Protein AF-A0A0L0FZ59-F1 (afdb_monomer_lite)

Foldseek 3Di:
DDPDPPPVVVVVVVCVVQPPDLVSNLVVLVVLLVVLVVVLVVVVPDPDPDDSLVSLQVNQLSVQLNVLSVVCVVPVPDDSNVSSLVSSLVSNCVVVVHNVRSVVSVVVVVPPPPCQKDKDWDQDPVVRWIKIWIFHDDPDDDPPPDPDDDPPRPTDIDTQDDFPLVVVLVVVLVVCVVVVHDPVVNVVSSVVSVVVLLVLLVVLLVVVVVCVVVVHDDDLVVSCVVSVHDSNCSVVSVVSNVVVVVPDDDD

Secondary structure (DSSP, 8-state):
------HHHHHHHHHHHT-S-HHHHHHHHHHHHHHHHHHHHHHHTSSS---SHHHHHHHHHHHHHHHHHHHHTT-TTS-HHHHHHHHHHHHHHHHHT-HHHHHHHHHHHHT-S--S-EEEEEEETTTTEEEEEEEPP-----TTS-SS------EEEEEPPPPHHHHHHHHHHHHHHHTT--HHHHHHHHHHHHHHHHHHHHHHHHHHHHHHHTT----HHHHHHHHT--TTTHHHHHHHHHHHHHHSPP-

Structure (mmCIF, N/CA/C/O backbone):
data_AF-A0A0L0FZ59-F1
#
_entry.id   AF-A0A0L0FZ59-F1
#
loop_
_atom_site.group_PDB
_atom_site.id
_atom_site.type_symbol
_atom_site.label_atom_id
_atom_site.label_alt_id
_atom_site.label_comp_id
_atom_site.label_asym_id
_atom_site.label_entity_id
_atom_site.label_seq_id
_atom_site.pdbx_PDB_ins_code
_atom_site.Cartn_x
_atom_site.Cartn_y
_atom_site.Cartn_z
_atom_site.occupancy
_atom_site.B_iso_or_equiv
_atom_site.auth_seq_id
_atom_site.auth_comp_id
_atom_site.auth_asym_id
_atom_site.auth_atom_id
_atom_site.pdbx_PDB_model_num
ATOM 1 N N . MET A 1 1 ? 15.463 20.170 4.551 1.00 27.16 1 MET A N 1
ATOM 2 C CA . MET A 1 1 ? 14.990 20.643 3.235 1.00 27.16 1 MET A CA 1
ATOM 3 C C . MET A 1 1 ? 15.463 19.608 2.236 1.00 27.16 1 MET A C 1
ATOM 5 O O . MET A 1 1 ? 16.547 19.748 1.701 1.00 27.16 1 MET A O 1
ATOM 9 N N . GLY A 1 2 ? 14.741 18.495 2.147 1.00 34.06 2 GLY A N 1
ATOM 10 C CA . GLY A 1 2 ? 14.950 17.505 1.098 1.00 34.06 2 GLY A CA 1
ATOM 11 C C . GLY A 1 2 ? 13.773 17.676 0.161 1.00 34.06 2 GLY A C 1
ATOM 12 O O . GLY A 1 2 ? 12.633 17.539 0.611 1.00 34.06 2 GLY A O 1
ATOM 13 N N . ASP A 1 3 ? 14.039 18.095 -1.069 1.00 29.83 3 ASP A N 1
ATOM 14 C CA . ASP A 1 3 ? 13.016 18.121 -2.101 1.00 29.83 3 ASP A CA 1
ATOM 15 C C . ASP A 1 3 ? 12.545 16.679 -2.302 1.00 29.83 3 ASP A C 1
ATOM 17 O O . ASP A 1 3 ? 13.329 15.784 -2.613 1.00 29.83 3 ASP A O 1
ATOM 21 N N . PHE A 1 4 ? 11.262 16.443 -2.030 1.00 41.41 4 PHE A N 1
ATOM 22 C CA . PHE A 1 4 ? 10.587 15.221 -2.438 1.00 41.41 4 PHE A CA 1
ATOM 23 C C . PHE A 1 4 ? 10.821 15.069 -3.943 1.00 41.41 4 PHE A C 1
ATOM 25 O O . PHE A 1 4 ? 10.379 15.929 -4.704 1.00 41.41 4 PHE A O 1
ATOM 32 N N . MET A 1 5 ? 11.518 14.009 -4.369 1.00 38.81 5 MET A N 1
ATOM 33 C CA . MET A 1 5 ? 11.562 13.635 -5.783 1.00 38.81 5 MET A CA 1
ATOM 34 C C . MET A 1 5 ? 10.124 13.379 -6.224 1.00 38.81 5 MET A C 1
ATOM 36 O O . MET A 1 5 ? 9.520 12.362 -5.877 1.00 38.81 5 MET A O 1
ATOM 40 N N . TYR A 1 6 ? 9.549 14.336 -6.942 1.00 43.78 6 TYR A N 1
ATOM 41 C CA . TYR A 1 6 ? 8.229 14.179 -7.521 1.00 43.78 6 TYR A CA 1
ATOM 42 C C . TYR A 1 6 ? 8.303 13.148 -8.650 1.00 43.78 6 TYR A C 1
ATOM 44 O O . TYR A 1 6 ? 9.313 13.031 -9.340 1.00 43.78 6 TYR A O 1
ATOM 52 N N . GLN A 1 7 ? 7.185 12.457 -8.885 1.00 44.66 7 GLN A N 1
ATOM 53 C CA . GLN A 1 7 ? 6.936 11.530 -9.998 1.00 44.66 7 GLN A CA 1
ATOM 54 C C . GLN A 1 7 ? 7.567 11.997 -11.331 1.00 44.66 7 GLN A C 1
ATOM 56 O O . GLN A 1 7 ? 8.070 11.182 -12.096 1.00 44.66 7 GLN A O 1
ATOM 61 N N . GLY A 1 8 ? 7.595 13.311 -11.599 1.00 48.75 8 GLY A N 1
ATOM 62 C CA . GLY A 1 8 ? 8.217 13.912 -12.783 1.00 48.75 8 GLY A CA 1
ATOM 63 C C . GLY A 1 8 ? 9.720 13.645 -12.948 1.00 48.75 8 GLY A C 1
ATOM 64 O O . GLY A 1 8 ? 10.157 13.436 -14.078 1.00 48.75 8 GLY A O 1
ATOM 65 N N . ASP A 1 9 ? 10.491 13.583 -11.862 1.00 48.09 9 ASP A N 1
ATOM 66 C CA . ASP A 1 9 ? 11.954 13.439 -11.907 1.00 48.09 9 ASP A CA 1
ATOM 67 C C . ASP A 1 9 ? 12.382 11.978 -12.125 1.00 48.09 9 ASP A C 1
ATOM 69 O O . ASP A 1 9 ? 13.374 11.710 -12.803 1.00 48.09 9 ASP A O 1
ATOM 73 N N . LEU A 1 10 ? 11.589 11.010 -11.651 1.00 49.59 10 LEU A N 1
ATOM 74 C CA . LEU A 1 10 ? 11.809 9.580 -11.915 1.00 49.59 10 LEU A CA 1
ATOM 75 C C . LEU A 1 10 ? 11.583 9.232 -13.391 1.00 49.59 10 LEU A C 1
ATOM 77 O O . LEU A 1 10 ? 12.368 8.487 -13.984 1.00 49.59 10 LEU A O 1
ATOM 81 N N . TRP A 1 11 ? 10.557 9.814 -14.021 1.00 46.16 11 TRP A N 1
ATOM 82 C CA . TRP A 1 11 ? 10.355 9.667 -15.465 1.00 46.16 11 TRP A CA 1
ATOM 83 C C . TRP A 1 11 ? 11.438 10.388 -16.272 1.00 46.16 11 TRP A C 1
ATOM 85 O O . TRP A 1 11 ? 11.799 9.896 -17.335 1.00 46.16 11 TRP A O 1
ATOM 95 N N . GLN A 1 12 ? 11.998 11.495 -15.771 1.00 51.25 12 GLN A N 1
ATOM 96 C CA . GLN A 1 12 ? 13.151 12.160 -16.391 1.00 51.25 12 GLN A CA 1
ATOM 97 C C . GLN A 1 12 ? 14.440 11.331 -16.256 1.00 51.25 12 GLN A C 1
ATOM 99 O O . GLN A 1 12 ? 15.206 11.230 -17.213 1.00 51.25 12 GLN A O 1
ATOM 104 N N . LEU A 1 13 ? 14.671 10.661 -15.124 1.00 50.44 13 LEU A N 1
ATOM 105 C CA . LEU A 1 13 ? 15.785 9.717 -14.940 1.00 50.44 13 LEU A CA 1
ATOM 106 C C . LEU A 1 13 ? 15.651 8.474 -15.840 1.00 50.44 13 LEU A C 1
ATOM 108 O O . LEU A 1 13 ? 16.624 8.031 -16.452 1.00 50.44 13 LEU A O 1
ATOM 112 N N . ALA A 1 14 ? 14.437 7.942 -15.997 1.00 52.19 14 ALA A N 1
ATOM 113 C CA . ALA A 1 14 ? 14.164 6.883 -16.967 1.00 52.19 14 ALA A CA 1
ATOM 114 C C . ALA A 1 14 ? 14.334 7.376 -18.419 1.00 52.19 14 ALA A C 1
ATOM 116 O O . ALA A 1 14 ? 14.968 6.696 -19.227 1.00 52.19 14 ALA A O 1
ATOM 117 N N . ASP A 1 15 ? 13.823 8.564 -18.758 1.00 53.84 15 ASP A N 1
ATOM 118 C CA . ASP A 1 15 ? 13.933 9.152 -20.100 1.00 53.84 15 ASP A CA 1
ATOM 119 C C . ASP A 1 15 ? 15.410 9.486 -20.453 1.00 53.84 15 ASP A C 1
ATOM 121 O O . ASP A 1 15 ? 15.826 9.291 -21.599 1.00 53.84 15 ASP A O 1
ATOM 125 N N . THR A 1 16 ? 16.246 9.878 -19.479 1.00 55.00 16 THR A N 1
ATOM 126 C CA . THR A 1 16 ? 17.694 10.127 -19.674 1.00 55.00 16 THR A CA 1
ATOM 127 C C . THR A 1 16 ? 18.506 8.843 -19.868 1.00 55.00 16 THR A C 1
ATOM 129 O O . THR A 1 16 ? 19.424 8.829 -20.696 1.00 55.00 16 THR A O 1
ATOM 132 N N . ALA A 1 17 ? 18.137 7.731 -19.219 1.00 55.47 17 ALA A N 1
ATOM 133 C CA . ALA A 1 17 ? 18.775 6.426 -19.435 1.00 55.47 17 ALA A CA 1
ATOM 134 C C . ALA A 1 17 ? 18.619 5.911 -20.884 1.00 55.47 17 ALA A C 1
ATOM 136 O O . ALA A 1 17 ? 19.513 5.246 -21.417 1.00 55.47 17 ALA A O 1
ATOM 137 N N . TRP A 1 18 ? 17.517 6.253 -21.564 1.00 51.47 18 TRP A N 1
ATOM 138 C CA . TRP A 1 18 ? 17.254 5.823 -22.946 1.00 51.47 18 TRP A CA 1
ATOM 139 C C . TRP A 1 18 ? 17.873 6.717 -24.028 1.00 51.47 18 TRP A C 1
ATOM 141 O O . TRP A 1 18 ? 17.850 6.343 -25.209 1.00 51.47 18 TRP A O 1
ATOM 151 N N . GLY A 1 19 ? 18.553 7.798 -23.640 1.00 47.22 19 GLY A N 1
ATOM 152 C CA . GLY A 1 19 ? 19.281 8.684 -24.543 1.00 47.22 19 GLY A CA 1
ATOM 153 C C . GLY A 1 19 ? 18.343 9.635 -25.280 1.00 47.22 19 GLY A C 1
ATOM 154 O O . GLY A 1 19 ? 17.623 9.256 -26.204 1.00 47.22 19 GLY A O 1
ATOM 155 N N . GLU A 1 20 ? 18.400 10.895 -24.873 1.00 57.28 20 GLU A N 1
ATOM 156 C CA . GLU A 1 20 ? 17.495 11.982 -25.231 1.00 57.28 20 GLU A CA 1
ATOM 157 C C . GLU A 1 20 ? 17.710 12.497 -26.665 1.00 57.28 20 GLU A C 1
ATOM 159 O O . GLU A 1 20 ? 18.178 13.600 -26.939 1.00 57.28 20 GLU A O 1
ATOM 164 N N . THR A 1 21 ? 17.378 11.668 -27.648 1.00 57.72 21 THR A N 1
ATOM 165 C CA . THR A 1 21 ? 17.082 12.146 -29.000 1.00 57.72 21 THR A CA 1
ATOM 166 C C . THR A 1 21 ? 15.903 11.347 -29.518 1.00 57.72 21 THR A C 1
ATOM 168 O O . THR A 1 21 ? 16.013 10.141 -29.723 1.00 57.72 21 THR A O 1
ATOM 171 N N . GLN A 1 22 ? 14.772 12.016 -29.752 1.00 57.66 22 GLN A N 1
ATOM 172 C CA . GLN A 1 22 ? 13.501 11.411 -30.176 1.00 57.66 22 GLN A CA 1
ATOM 173 C C . GLN A 1 22 ? 13.695 10.358 -31.289 1.00 57.66 22 GLN A C 1
ATOM 175 O O . GLN A 1 22 ? 13.173 9.253 -31.208 1.00 57.66 22 GLN A O 1
ATOM 180 N N . GLY A 1 23 ? 14.555 10.632 -32.281 1.00 61.03 23 GLY A N 1
ATOM 181 C CA . GLY A 1 23 ? 14.865 9.699 -33.376 1.00 61.03 23 GLY A CA 1
ATOM 182 C C . GLY A 1 23 ? 15.699 8.457 -33.007 1.00 61.03 23 GLY A C 1
ATOM 183 O O . GLY A 1 23 ? 15.678 7.475 -33.750 1.00 61.03 23 GLY A O 1
ATOM 184 N N . MET A 1 24 ? 16.434 8.470 -31.893 1.00 63.59 24 MET A N 1
ATOM 185 C CA . MET A 1 24 ? 17.195 7.318 -31.385 1.00 63.59 24 MET A CA 1
ATOM 186 C C . MET A 1 24 ? 16.303 6.374 -30.574 1.00 63.59 24 MET A C 1
ATOM 188 O O . MET A 1 24 ? 16.490 5.161 -30.647 1.00 63.59 24 MET A O 1
ATOM 192 N N . VAL A 1 25 ? 15.307 6.913 -29.865 1.00 72.75 25 VAL A N 1
ATOM 193 C CA . VAL A 1 25 ? 14.378 6.143 -29.022 1.00 72.75 25 VAL A CA 1
ATOM 194 C C . VAL A 1 25 ? 13.545 5.178 -29.870 1.00 72.75 25 VAL A C 1
ATOM 196 O O . VAL A 1 25 ? 13.558 3.976 -29.607 1.00 72.75 25 VAL A O 1
ATOM 199 N N . TYR A 1 26 ? 12.940 5.650 -30.971 1.00 76.44 26 TYR A N 1
ATOM 200 C CA . TYR A 1 26 ? 12.205 4.783 -31.909 1.00 76.44 26 TYR A CA 1
ATOM 201 C C . TYR A 1 26 ? 13.084 3.670 -32.491 1.00 76.44 26 TYR A C 1
ATOM 203 O O . TYR A 1 26 ? 12.662 2.518 -32.564 1.00 76.44 26 TYR A O 1
ATOM 211 N N . LYS A 1 27 ? 14.326 3.994 -32.878 1.00 77.69 27 LYS A N 1
ATOM 212 C CA . LYS A 1 27 ? 15.271 3.019 -33.448 1.00 77.69 27 LYS A CA 1
ATOM 213 C C . LYS A 1 27 ? 15.696 1.965 -32.424 1.00 77.69 27 LYS A C 1
ATOM 215 O O . LYS A 1 27 ? 15.795 0.793 -32.776 1.00 77.69 27 LYS A O 1
ATOM 220 N N . ARG A 1 28 ? 15.923 2.365 -31.170 1.00 77.81 28 ARG A N 1
ATOM 221 C CA . ARG A 1 28 ? 16.295 1.465 -30.067 1.00 77.81 28 ARG A CA 1
ATOM 222 C C . ARG A 1 28 ? 15.134 0.561 -29.654 1.00 77.81 28 ARG A C 1
ATOM 224 O O . ARG A 1 28 ? 15.336 -0.643 -29.562 1.00 77.81 28 ARG A O 1
ATOM 231 N N . LEU A 1 29 ? 13.927 1.107 -29.494 1.00 80.44 29 LEU A N 1
ATOM 232 C CA . LEU A 1 29 ? 12.712 0.337 -29.183 1.00 80.44 29 LEU A CA 1
ATOM 233 C C . LEU A 1 29 ? 12.370 -0.658 -30.293 1.00 80.44 29 LEU A C 1
ATOM 235 O O . LEU A 1 29 ? 12.093 -1.824 -30.024 1.00 80.44 29 LEU A O 1
ATOM 239 N N . PHE A 1 30 ? 12.439 -0.217 -31.550 1.00 83.12 30 PHE A N 1
ATOM 240 C CA . PHE A 1 30 ? 12.201 -1.093 -32.690 1.00 83.12 30 PHE A CA 1
ATOM 241 C C . PHE A 1 30 ? 13.276 -2.187 -32.793 1.00 83.12 30 PHE A C 1
ATOM 243 O O . PHE A 1 30 ? 12.947 -3.355 -32.983 1.00 83.12 30 PHE A O 1
ATOM 250 N N . GLY A 1 31 ? 14.552 -1.837 -32.591 1.00 83.00 31 GLY A N 1
ATOM 251 C CA . GLY A 1 31 ? 15.648 -2.808 -32.527 1.00 83.00 31 GLY A CA 1
ATOM 252 C C . GLY A 1 31 ? 15.477 -3.826 -31.395 1.00 83.00 31 GLY A C 1
ATOM 253 O O . GLY A 1 31 ? 15.674 -5.019 -31.614 1.00 83.00 31 GLY A O 1
ATOM 254 N N . PHE A 1 32 ? 15.042 -3.379 -30.214 1.00 83.50 32 PHE A N 1
ATOM 255 C CA . PHE A 1 32 ? 14.735 -4.236 -29.068 1.00 83.50 32 PHE A CA 1
ATOM 256 C C . PHE A 1 32 ? 13.595 -5.214 -29.374 1.00 83.50 32 PHE A C 1
ATOM 258 O O . PHE A 1 32 ? 13.734 -6.406 -29.100 1.00 83.50 32 PHE A O 1
ATOM 265 N N . LEU A 1 33 ? 12.510 -4.736 -29.996 1.00 84.25 33 LEU A N 1
ATOM 266 C CA . LEU A 1 33 ? 11.370 -5.568 -30.382 1.00 84.25 33 LEU A CA 1
ATOM 267 C C . LEU A 1 33 ? 11.780 -6.657 -31.378 1.00 84.25 33 LEU A C 1
ATOM 269 O O . LEU A 1 33 ? 11.444 -7.822 -31.182 1.00 84.25 33 LEU A O 1
ATOM 273 N N . VAL A 1 34 ? 12.532 -6.295 -32.420 1.00 85.19 34 VAL A N 1
ATOM 274 C CA . VAL A 1 34 ? 13.001 -7.250 -33.437 1.00 85.19 34 VAL A CA 1
ATOM 275 C C . VAL A 1 34 ? 13.959 -8.273 -32.825 1.00 85.19 34 VAL A C 1
ATOM 277 O O . VAL A 1 34 ? 13.839 -9.468 -33.098 1.00 85.19 34 VAL A O 1
ATOM 280 N N . LEU A 1 35 ? 14.881 -7.832 -31.965 1.00 82.62 35 LEU A N 1
ATOM 281 C CA . LEU A 1 35 ? 15.820 -8.727 -31.295 1.00 82.62 35 LEU A CA 1
ATOM 282 C C . LEU A 1 35 ? 15.093 -9.704 -30.366 1.00 82.62 35 LEU A C 1
ATOM 284 O O . LEU A 1 35 ? 15.346 -10.903 -30.433 1.00 82.62 35 LEU A O 1
ATOM 288 N N . HIS A 1 36 ? 14.148 -9.232 -29.553 1.00 84.38 36 HIS A N 1
ATOM 289 C CA . HIS A 1 36 ? 13.356 -10.114 -28.697 1.00 84.38 36 HIS A CA 1
ATOM 290 C C . HIS A 1 36 ? 12.457 -11.057 -29.501 1.00 84.38 36 HIS A C 1
ATOM 292 O O . HIS A 1 36 ? 12.351 -12.232 -29.156 1.00 84.38 36 HIS A O 1
ATOM 298 N N . TRP A 1 37 ? 11.866 -10.592 -30.603 1.00 82.19 37 TRP A N 1
ATOM 299 C CA . TRP A 1 37 ? 11.054 -11.433 -31.485 1.00 82.19 37 TRP A CA 1
ATOM 300 C C . TRP A 1 37 ? 11.857 -12.593 -32.100 1.00 82.19 37 TRP A C 1
ATOM 302 O O . TRP A 1 37 ? 11.314 -13.677 -32.295 1.00 82.19 37 TRP A O 1
ATOM 312 N N . LEU A 1 38 ? 13.157 -12.403 -32.349 1.00 84.44 38 LEU A N 1
ATOM 313 C CA . LEU A 1 38 ? 14.049 -13.454 -32.855 1.00 84.44 38 LEU A CA 1
ATOM 314 C C . LEU A 1 38 ? 14.653 -14.325 -31.746 1.00 84.44 38 LEU A C 1
ATOM 316 O O . LEU A 1 38 ? 14.765 -15.537 -31.907 1.00 84.44 38 LEU A O 1
ATOM 320 N N . VAL A 1 39 ? 15.047 -13.731 -30.619 1.00 82.94 39 VAL A N 1
ATOM 321 C CA . VAL A 1 39 ? 15.745 -14.434 -29.530 1.00 82.94 39 VAL A CA 1
ATOM 322 C C . VAL A 1 39 ? 14.781 -15.276 -28.690 1.00 82.94 39 VAL A C 1
ATOM 324 O O . VAL A 1 39 ? 15.142 -16.375 -28.281 1.00 82.94 39 VAL A O 1
ATOM 327 N N . THR A 1 40 ? 13.539 -14.830 -28.481 1.00 80.25 40 THR A N 1
ATOM 328 C CA . THR A 1 40 ? 12.546 -15.575 -27.683 1.00 80.25 40 THR A CA 1
ATOM 329 C C . THR A 1 40 ? 12.209 -16.973 -28.223 1.00 80.25 40 THR A C 1
ATOM 331 O O . THR A 1 40 ? 12.266 -17.909 -27.423 1.00 80.25 40 THR A O 1
ATOM 334 N N . PRO A 1 41 ? 11.931 -17.203 -29.526 1.00 82.31 41 PRO A N 1
ATOM 335 C CA . PRO A 1 41 ? 11.708 -18.556 -30.033 1.00 82.31 41 PRO A CA 1
ATOM 336 C C . PRO A 1 41 ? 12.968 -19.420 -29.936 1.00 82.31 41 PRO A C 1
ATOM 338 O O . PRO A 1 41 ? 12.857 -20.607 -29.649 1.00 82.31 41 PRO A O 1
ATOM 341 N N . ILE A 1 42 ? 14.162 -18.835 -30.099 1.00 82.75 42 ILE A N 1
ATOM 342 C CA . ILE A 1 42 ? 15.431 -19.553 -29.922 1.00 82.75 42 ILE A CA 1
ATOM 343 C C . ILE A 1 42 ? 15.565 -20.007 -28.462 1.00 82.75 42 ILE A C 1
ATOM 345 O O . ILE A 1 42 ? 15.830 -21.179 -28.220 1.00 82.75 42 ILE A O 1
ATOM 349 N N . CYS A 1 43 ? 15.292 -19.140 -27.485 1.00 76.06 43 CYS A N 1
ATOM 350 C CA . CYS A 1 43 ? 15.361 -19.479 -26.061 1.00 76.06 43 CYS A CA 1
ATOM 351 C C . CYS A 1 43 ? 14.368 -20.575 -25.642 1.00 76.06 43 CYS A C 1
ATOM 353 O O . CYS A 1 43 ? 14.728 -21.429 -24.835 1.00 76.06 43 CYS A O 1
ATOM 355 N N . ILE A 1 44 ? 13.160 -20.601 -26.217 1.00 77.62 44 ILE A N 1
ATOM 356 C CA . ILE A 1 44 ? 12.138 -21.625 -25.920 1.00 77.62 44 ILE A CA 1
ATOM 357 C C . ILE A 1 44 ? 12.569 -23.021 -26.404 1.00 77.62 44 ILE A C 1
ATOM 359 O O . ILE A 1 44 ? 12.108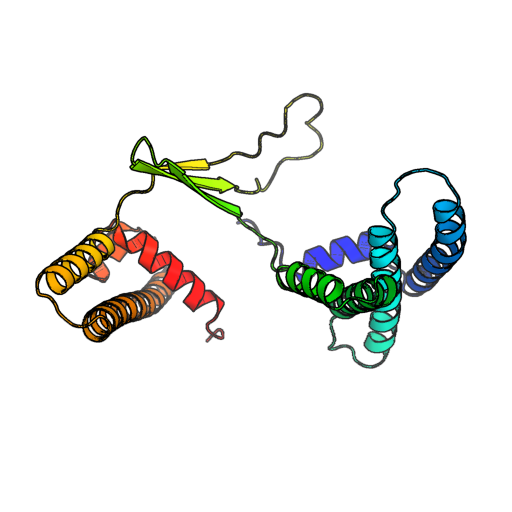 -24.029 -25.874 1.00 77.62 44 ILE A O 1
ATOM 363 N N . THR A 1 45 ? 13.474 -23.108 -27.385 1.00 81.19 45 THR A N 1
ATOM 364 C CA . THR A 1 45 ? 13.984 -24.402 -27.872 1.00 81.19 45 THR A CA 1
ATOM 365 C C . THR A 1 45 ? 15.048 -25.038 -26.973 1.00 81.19 45 THR A C 1
ATOM 367 O O . THR A 1 45 ? 15.374 -26.209 -27.173 1.00 81.19 45 THR A O 1
ATOM 370 N N . LEU A 1 46 ? 15.580 -24.320 -25.972 1.00 81.50 46 LEU A N 1
ATOM 371 C CA . LEU A 1 46 ? 16.531 -24.900 -25.022 1.00 81.50 46 LEU A CA 1
ATOM 372 C C . LEU A 1 46 ? 15.802 -25.682 -23.911 1.00 81.50 46 LEU A C 1
ATOM 374 O O . LEU A 1 46 ? 14.811 -25.198 -23.367 1.00 81.50 46 LEU A O 1
ATOM 378 N N . PRO A 1 47 ? 16.318 -26.855 -23.493 1.00 75.31 47 PRO A N 1
ATOM 379 C CA . PRO A 1 47 ? 15.751 -27.678 -22.421 1.00 75.31 47 PRO A CA 1
ATOM 380 C C . PRO A 1 47 ? 16.112 -27.128 -21.028 1.00 75.31 47 PRO A C 1
ATOM 382 O O . PRO A 1 47 ? 16.597 -27.855 -20.163 1.00 75.31 47 PRO A O 1
ATOM 385 N N . ALA A 1 48 ? 15.919 -25.828 -20.818 1.00 78.06 48 ALA A N 1
ATOM 386 C CA . ALA A 1 48 ? 16.104 -25.166 -19.536 1.00 78.06 48 ALA A CA 1
ATOM 387 C C . ALA A 1 48 ? 14.754 -24.603 -19.061 1.00 78.06 48 ALA A C 1
ATOM 389 O O . ALA A 1 48 ? 14.029 -24.021 -19.872 1.00 78.06 48 ALA A O 1
ATOM 390 N N . PRO A 1 49 ? 14.402 -24.736 -17.768 1.00 66.81 49 PRO A N 1
ATOM 391 C CA . PRO A 1 49 ? 13.209 -24.111 -17.208 1.00 66.81 49 PRO A CA 1
ATOM 392 C C . PRO A 1 49 ? 13.398 -22.589 -17.207 1.00 66.81 49 PRO A C 1
ATOM 394 O O . PRO A 1 49 ? 13.936 -22.013 -16.265 1.00 66.81 49 PRO A O 1
ATOM 397 N N . THR A 1 50 ? 12.997 -21.936 -18.296 1.00 69.38 50 THR A N 1
ATOM 398 C CA . THR A 1 50 ? 13.070 -20.482 -18.453 1.00 69.38 50 THR A CA 1
ATOM 399 C C . THR A 1 50 ? 11.659 -19.905 -18.464 1.00 69.38 50 THR A C 1
ATOM 401 O O . THR A 1 50 ? 10.781 -20.345 -19.206 1.00 69.38 50 THR A O 1
ATOM 404 N N . GLY A 1 51 ? 11.405 -18.936 -17.584 1.00 76.12 51 GLY A N 1
ATOM 405 C CA . GLY A 1 51 ? 10.127 -18.234 -17.546 1.00 76.12 51 GLY A CA 1
ATOM 406 C C . GLY A 1 51 ? 9.980 -17.329 -18.770 1.00 76.12 51 GLY A C 1
ATOM 407 O O . GLY A 1 51 ? 10.713 -16.357 -18.909 1.00 76.12 51 GLY A O 1
ATOM 408 N N . VAL A 1 52 ? 9.006 -17.610 -19.639 1.00 81.31 52 VAL A N 1
ATOM 409 C CA . VAL A 1 52 ? 8.717 -16.790 -20.838 1.00 81.31 52 VAL A CA 1
ATOM 410 C C . VAL A 1 52 ? 7.963 -15.500 -20.476 1.00 81.31 52 VAL A C 1
ATOM 412 O O . VAL A 1 52 ? 7.871 -14.577 -21.278 1.00 81.31 52 VAL A O 1
ATOM 415 N N . TYR A 1 53 ? 7.452 -15.397 -19.248 1.00 82.12 53 TYR A N 1
ATOM 416 C CA . TYR A 1 53 ? 6.586 -14.297 -18.828 1.00 82.12 53 TYR A CA 1
ATOM 417 C C . TYR A 1 53 ? 7.295 -12.937 -18.811 1.00 82.12 53 TYR A C 1
ATOM 419 O O . TYR A 1 53 ? 6.766 -11.970 -19.343 1.00 82.12 53 TYR A O 1
ATOM 427 N N . LEU A 1 54 ? 8.519 -12.861 -18.284 1.00 82.19 54 LEU A N 1
ATOM 428 C CA . LEU A 1 54 ? 9.271 -11.607 -18.191 1.00 82.19 54 LEU A CA 1
ATOM 429 C C . LEU A 1 54 ? 9.609 -10.978 -19.567 1.00 82.19 54 LEU A C 1
ATOM 431 O O . LEU A 1 54 ? 9.366 -9.782 -19.737 1.00 82.19 54 LEU A O 1
ATOM 435 N N . PRO A 1 55 ? 10.084 -11.729 -20.586 1.00 81.75 55 PRO A N 1
ATOM 436 C CA . PRO A 1 55 ? 10.235 -11.180 -21.939 1.00 81.75 55 PRO A CA 1
ATOM 437 C C . PRO A 1 55 ? 8.887 -10.858 -22.615 1.00 81.75 55 PRO A C 1
ATOM 439 O O . PRO A 1 55 ? 8.814 -9.866 -23.339 1.00 81.75 55 PRO A O 1
ATOM 442 N N . LEU A 1 56 ? 7.824 -11.632 -22.323 1.00 83.88 56 LEU A N 1
ATOM 443 C CA . LEU A 1 56 ? 6.399 -11.235 -22.374 1.00 83.88 56 LEU A CA 1
ATOM 444 C C . LEU A 1 56 ? 6.168 -9.745 -22.100 1.00 83.88 56 LEU A C 1
ATOM 446 O O . LEU A 1 56 ? 5.784 -8.954 -22.970 1.00 83.88 56 LEU A O 1
ATOM 450 N N . LEU A 1 57 ? 6.425 -9.395 -20.846 1.00 85.56 57 LEU A N 1
ATOM 451 C CA . LEU A 1 57 ? 6.178 -8.066 -20.305 1.00 85.56 57 LEU A CA 1
ATOM 452 C C . LEU A 1 57 ? 7.063 -7.017 -20.960 1.00 85.56 57 LEU A C 1
ATOM 454 O O . LEU A 1 57 ? 6.558 -5.983 -21.386 1.00 85.56 57 LEU A O 1
ATOM 458 N N . GLY A 1 58 ? 8.362 -7.296 -21.095 1.00 84.62 58 GLY A N 1
ATOM 459 C CA . GLY A 1 58 ? 9.317 -6.354 -21.677 1.00 84.62 58 GLY A CA 1
ATOM 460 C C . GLY A 1 58 ? 8.977 -5.985 -23.122 1.00 84.62 58 GLY A C 1
ATOM 461 O O . GLY A 1 58 ? 9.002 -4.810 -23.491 1.00 84.62 58 GLY A O 1
ATOM 462 N N . MET A 1 59 ? 8.588 -6.966 -23.941 1.00 85.88 59 MET A N 1
ATOM 463 C CA . MET A 1 59 ? 8.137 -6.693 -25.306 1.00 85.88 59 MET A CA 1
ATOM 464 C C . MET A 1 59 ? 6.808 -5.915 -25.322 1.00 85.88 59 MET A C 1
ATOM 466 O O . MET A 1 59 ? 6.649 -5.004 -26.136 1.00 85.88 59 MET A O 1
ATOM 470 N N . GLY A 1 60 ? 5.871 -6.225 -24.418 1.00 88.50 60 GLY A N 1
ATOM 471 C CA . GLY A 1 60 ? 4.599 -5.507 -24.301 1.00 88.50 60 GLY A CA 1
ATOM 472 C C . GLY A 1 60 ? 4.790 -4.049 -23.876 1.00 88.50 60 GLY A C 1
ATOM 473 O O . GLY A 1 60 ? 4.212 -3.149 -24.485 1.00 88.50 60 GLY A O 1
ATOM 474 N N . ALA A 1 61 ? 5.677 -3.802 -22.909 1.00 86.88 61 ALA A N 1
ATOM 475 C CA . ALA A 1 61 ? 6.065 -2.468 -22.464 1.00 86.88 61 ALA A CA 1
ATOM 476 C C . ALA A 1 61 ? 6.717 -1.655 -23.588 1.00 86.88 61 ALA A C 1
ATOM 478 O O . ALA A 1 61 ? 6.388 -0.483 -23.774 1.00 86.88 61 ALA A O 1
ATOM 479 N N . ALA A 1 62 ? 7.586 -2.280 -24.388 1.00 86.50 62 ALA A N 1
ATOM 480 C CA . ALA A 1 62 ? 8.216 -1.631 -25.535 1.00 86.50 62 ALA A CA 1
ATOM 481 C C . ALA A 1 62 ? 7.193 -1.229 -26.613 1.00 86.50 62 ALA A C 1
ATOM 483 O O . ALA A 1 62 ? 7.243 -0.105 -27.119 1.00 86.50 62 ALA A O 1
ATOM 484 N N . ILE A 1 63 ? 6.237 -2.110 -26.938 1.00 89.00 63 ILE A N 1
ATOM 485 C CA . ILE A 1 63 ? 5.149 -1.809 -27.887 1.00 89.00 63 ILE A CA 1
ATOM 486 C C . ILE A 1 63 ? 4.249 -0.695 -27.337 1.00 89.00 63 ILE A C 1
ATOM 488 O O . ILE A 1 63 ? 3.913 0.247 -28.057 1.00 89.00 63 ILE A O 1
ATOM 492 N N . GLY A 1 64 ? 3.889 -0.777 -26.056 1.00 88.75 64 GLY A N 1
ATOM 493 C CA . GLY A 1 64 ? 3.075 0.223 -25.376 1.00 88.75 64 GLY A CA 1
ATOM 494 C C . GLY A 1 64 ? 3.741 1.598 -25.330 1.00 88.75 64 GLY A C 1
ATOM 495 O O . GLY A 1 64 ? 3.109 2.603 -25.653 1.00 88.75 64 GLY A O 1
ATOM 496 N N . ARG A 1 65 ? 5.045 1.658 -25.031 1.00 85.81 65 ARG A N 1
ATOM 497 C CA . ARG A 1 65 ? 5.814 2.910 -25.045 1.00 85.81 65 ARG A CA 1
ATOM 498 C C . ARG A 1 65 ? 5.921 3.484 -26.454 1.00 85.81 65 ARG A C 1
ATOM 500 O O . ARG A 1 65 ? 5.706 4.678 -26.623 1.00 85.81 65 ARG A O 1
ATOM 507 N N . LEU A 1 66 ? 6.172 2.651 -27.469 1.00 85.69 66 LEU A N 1
ATOM 508 C CA . LEU A 1 66 ? 6.188 3.080 -28.872 1.00 85.69 66 LEU A CA 1
ATOM 509 C C . LEU A 1 66 ? 4.858 3.739 -29.271 1.00 85.69 66 LEU A C 1
ATOM 511 O O . LEU A 1 66 ? 4.847 4.791 -29.910 1.00 85.69 66 LEU A O 1
ATOM 515 N N . PHE A 1 67 ? 3.740 3.136 -28.868 1.00 87.50 67 PHE A N 1
ATOM 516 C CA . PHE A 1 67 ? 2.407 3.679 -29.109 1.00 87.50 67 PHE A CA 1
ATOM 517 C C . PHE A 1 67 ? 2.148 4.976 -28.325 1.00 87.50 67 PHE A C 1
ATOM 519 O O . PHE A 1 67 ? 1.594 5.926 -28.878 1.00 87.50 67 PHE A O 1
ATOM 526 N N . GLY A 1 68 ? 2.606 5.051 -27.073 1.00 85.06 68 GLY A N 1
ATOM 527 C CA . GLY A 1 68 ? 2.524 6.251 -26.239 1.00 85.06 68 GLY A CA 1
ATOM 528 C C . GLY A 1 68 ? 3.285 7.444 -26.823 1.00 85.06 68 GLY A C 1
ATOM 529 O O . GLY A 1 68 ? 2.740 8.545 -26.873 1.00 85.06 68 GLY A O 1
ATOM 530 N N . GLU A 1 69 ? 4.498 7.227 -27.338 1.00 82.62 69 GLU A N 1
ATOM 531 C CA . GLU A 1 69 ? 5.283 8.269 -28.020 1.00 82.62 69 GLU A CA 1
ATOM 532 C C . GLU A 1 69 ? 4.567 8.767 -29.290 1.00 82.62 69 GLU A C 1
ATOM 534 O O . GLU A 1 69 ? 4.462 9.974 -29.515 1.00 82.62 69 GLU A O 1
ATOM 539 N N . LEU A 1 70 ? 3.975 7.859 -30.080 1.00 84.25 70 LEU A N 1
ATOM 540 C CA . LEU A 1 70 ? 3.187 8.226 -31.264 1.00 84.25 70 LEU A CA 1
ATOM 541 C C . LEU A 1 70 ? 1.953 9.066 -30.909 1.00 84.25 70 LEU A C 1
ATOM 543 O O . LEU A 1 70 ? 1.670 10.052 -31.591 1.00 84.25 70 LEU A O 1
ATOM 547 N N . ILE A 1 71 ? 1.221 8.707 -29.853 1.00 85.06 71 ILE A N 1
ATOM 548 C CA . ILE A 1 71 ? 0.056 9.476 -29.391 1.00 85.06 71 ILE A CA 1
ATOM 549 C C . ILE A 1 71 ? 0.477 10.846 -28.872 1.00 85.06 71 ILE A C 1
ATOM 551 O O . ILE A 1 71 ? -0.189 11.837 -29.175 1.00 85.06 71 ILE A O 1
ATOM 555 N N . HIS A 1 72 ? 1.594 10.923 -28.151 1.00 79.50 72 HIS A N 1
ATOM 556 C CA . HIS A 1 72 ? 2.084 12.172 -27.583 1.00 79.50 72 HIS A CA 1
ATOM 557 C C . HIS A 1 72 ? 2.414 13.219 -28.659 1.00 79.50 72 HIS A C 1
ATOM 559 O O . HIS A 1 72 ? 2.199 14.409 -28.439 1.00 79.50 72 HIS A O 1
ATOM 565 N N . THR A 1 73 ? 2.817 12.792 -29.868 1.00 78.44 73 THR A N 1
ATOM 566 C CA . THR A 1 73 ? 2.995 13.717 -31.008 1.00 78.44 73 THR A CA 1
ATOM 567 C C . THR A 1 73 ? 1.706 14.425 -31.435 1.00 78.44 73 THR A C 1
ATOM 569 O O . THR A 1 73 ? 1.766 15.525 -31.981 1.00 78.44 73 THR A O 1
ATOM 572 N N . LYS A 1 74 ? 0.538 13.809 -31.201 1.00 79.81 74 LYS A N 1
ATOM 573 C CA . LYS A 1 74 ? -0.778 14.359 -31.562 1.00 79.81 74 LYS A CA 1
ATOM 574 C C . LYS A 1 74 ? -1.521 14.974 -30.377 1.00 79.81 74 LYS A C 1
ATOM 576 O O . LYS A 1 74 ? -2.303 15.897 -30.584 1.00 79.81 74 LYS A O 1
ATOM 581 N N . PHE A 1 75 ? -1.284 14.483 -29.161 1.00 78.19 75 PHE A N 1
ATOM 582 C CA . PHE A 1 75 ? -1.936 14.935 -27.932 1.00 78.19 75 PHE A CA 1
ATOM 583 C C . PHE A 1 75 ? -0.898 15.105 -26.807 1.00 78.19 75 PHE A C 1
ATOM 585 O O . PHE A 1 75 ? -0.564 14.135 -26.122 1.00 78.19 75 PHE A O 1
ATOM 592 N N . PRO A 1 76 ? -0.392 16.333 -26.579 1.00 72.50 76 PRO A N 1
ATOM 593 C CA . PRO A 1 76 ? 0.702 16.581 -25.636 1.00 72.50 76 PRO A CA 1
ATOM 594 C C . PRO A 1 76 ? 0.291 16.477 -24.158 1.00 72.50 76 PRO A C 1
ATOM 596 O O . PRO A 1 76 ? 1.150 16.471 -23.285 1.00 72.50 76 PRO A O 1
ATOM 599 N N . SER A 1 77 ? -1.004 16.379 -23.854 1.00 70.94 77 SER A N 1
ATOM 600 C CA . SER A 1 77 ? -1.535 16.300 -22.487 1.00 70.94 77 SER A CA 1
ATOM 601 C C . SER A 1 77 ? -1.539 14.888 -21.883 1.00 70.94 77 SER A C 1
ATOM 603 O O . SER A 1 77 ? -1.945 14.728 -20.735 1.00 70.94 77 SER A O 1
ATOM 605 N N . ILE A 1 78 ? -1.121 13.859 -22.631 1.00 74.94 78 ILE A N 1
ATOM 606 C CA . ILE A 1 78 ? -1.198 12.458 -22.193 1.00 74.94 78 ILE A CA 1
ATOM 607 C C . ILE A 1 78 ? 0.183 11.936 -21.771 1.00 74.94 78 ILE A C 1
ATOM 609 O O . ILE A 1 78 ? 1.168 12.097 -22.493 1.00 74.94 78 ILE A O 1
ATOM 613 N N . HIS A 1 79 ? 0.239 11.272 -20.611 1.00 72.31 79 HIS A N 1
ATOM 614 C CA . HIS A 1 79 ? 1.451 10.677 -20.047 1.00 72.31 79 HIS A CA 1
ATOM 615 C C . HIS A 1 79 ? 1.910 9.444 -20.845 1.00 72.31 79 HIS A C 1
ATOM 617 O O . HIS A 1 79 ? 1.164 8.482 -21.027 1.00 72.31 79 HIS A O 1
ATOM 623 N N . ARG A 1 80 ? 3.174 9.453 -21.286 1.00 70.06 80 ARG A N 1
ATOM 624 C CA . ARG A 1 80 ? 3.779 8.417 -22.148 1.00 70.06 80 ARG A CA 1
ATOM 625 C C . ARG A 1 80 ? 3.960 7.065 -21.441 1.00 70.06 80 ARG A C 1
ATOM 627 O O . ARG A 1 80 ? 3.869 6.023 -22.085 1.00 70.06 80 ARG A O 1
ATOM 634 N N . GLY A 1 81 ? 4.196 7.084 -20.125 1.00 71.44 81 GLY A N 1
ATOM 635 C CA . GLY A 1 81 ? 4.437 5.891 -19.301 1.00 71.44 81 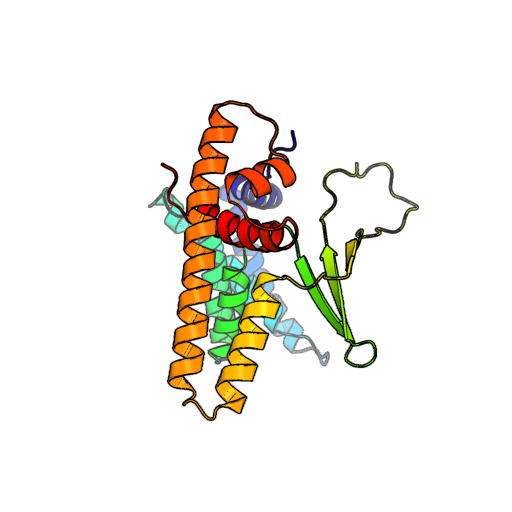GLY A CA 1
ATOM 636 C C . GLY A 1 81 ? 3.223 4.968 -19.174 1.00 71.44 81 GLY A C 1
ATOM 637 O O . GLY A 1 81 ? 3.371 3.755 -19.292 1.00 71.44 81 GLY A O 1
ATOM 638 N N . GLY A 1 82 ? 2.012 5.528 -19.068 1.00 77.69 82 GLY A N 1
ATOM 639 C CA . GLY A 1 82 ? 0.789 4.735 -18.891 1.00 77.69 82 GLY A CA 1
ATOM 640 C C . GLY A 1 82 ? 0.517 3.760 -20.043 1.00 77.69 82 GLY A C 1
ATOM 641 O O . GLY A 1 82 ? 0.038 2.651 -19.825 1.00 77.69 82 GLY A O 1
ATOM 642 N N . TYR A 1 83 ? 0.894 4.112 -21.276 1.00 85.25 83 TYR A N 1
ATOM 643 C CA . TYR A 1 83 ? 0.736 3.205 -22.418 1.00 85.25 83 TYR A CA 1
ATOM 644 C C . TYR A 1 83 ? 1.715 2.029 -22.398 1.00 85.25 83 TYR A C 1
ATOM 646 O O . TYR A 1 83 ? 1.376 0.965 -22.914 1.00 85.25 83 TYR A O 1
ATOM 654 N N . ALA A 1 84 ? 2.899 2.183 -21.794 1.00 85.06 84 ALA A N 1
ATOM 655 C CA . ALA A 1 84 ? 3.853 1.086 -21.634 1.00 85.06 84 ALA A CA 1
ATOM 656 C C . ALA A 1 84 ? 3.276 -0.003 -20.718 1.00 85.06 84 ALA A C 1
ATOM 658 O O . ALA A 1 84 ? 3.259 -1.175 -21.088 1.00 85.06 84 ALA A O 1
ATOM 659 N N . VAL A 1 85 ? 2.701 0.403 -19.586 1.00 83.06 85 VAL A N 1
ATOM 660 C CA . VAL A 1 85 ? 2.017 -0.485 -18.637 1.00 83.06 85 VAL A CA 1
ATOM 661 C C . VAL A 1 85 ? 0.875 -1.252 -19.307 1.00 83.06 85 VAL A C 1
ATOM 663 O O . VAL A 1 85 ? 0.810 -2.479 -19.235 1.00 83.06 85 VAL A O 1
ATOM 666 N N . VAL A 1 86 ? 0.002 -0.545 -20.032 1.00 87.38 86 VAL A N 1
ATOM 667 C CA . VAL A 1 86 ? -1.128 -1.171 -20.740 1.00 87.38 86 VAL A CA 1
ATOM 668 C C . VAL A 1 86 ? -0.638 -2.165 -21.799 1.00 87.38 86 VAL A C 1
ATOM 670 O O . VAL A 1 86 ? -1.215 -3.242 -21.949 1.00 87.38 86 VAL A O 1
ATOM 673 N N . GLY A 1 87 ? 0.448 -1.843 -22.508 1.00 88.12 87 GLY A N 1
ATOM 674 C CA . GLY A 1 87 ? 1.080 -2.753 -23.465 1.00 88.12 87 GLY A CA 1
ATOM 675 C C . GLY A 1 87 ? 1.642 -4.020 -22.809 1.00 88.12 87 GLY A C 1
ATOM 676 O O . GLY A 1 87 ? 1.459 -5.119 -23.341 1.00 88.12 87 GLY A O 1
ATOM 677 N N . ALA A 1 88 ? 2.272 -3.891 -21.637 1.00 87.19 88 ALA A N 1
ATOM 678 C CA . ALA A 1 88 ? 2.760 -5.025 -20.851 1.00 87.19 88 ALA A CA 1
ATOM 679 C C . ALA A 1 88 ? 1.606 -5.926 -20.381 1.00 87.19 88 ALA A C 1
ATOM 681 O O . ALA A 1 88 ? 1.664 -7.142 -20.576 1.00 87.19 88 ALA A O 1
ATOM 682 N N . ALA A 1 89 ? 0.525 -5.338 -19.858 1.00 87.38 89 ALA A N 1
ATOM 683 C CA . ALA A 1 89 ? -0.668 -6.064 -19.423 1.00 87.38 89 ALA A CA 1
ATOM 684 C C . ALA A 1 89 ? -1.366 -6.800 -20.580 1.00 87.38 89 ALA A C 1
ATOM 686 O O . ALA A 1 89 ? -1.702 -7.982 -20.460 1.00 87.38 89 ALA A O 1
ATOM 687 N N . ALA A 1 90 ? -1.526 -6.135 -21.729 1.00 89.00 90 ALA A N 1
ATOM 688 C CA . ALA A 1 90 ? -2.150 -6.717 -22.915 1.00 89.00 90 ALA A CA 1
ATOM 689 C C . ALA A 1 90 ? -1.362 -7.922 -23.450 1.00 89.00 90 ALA A C 1
ATOM 691 O O . ALA A 1 90 ? -1.955 -8.953 -23.785 1.00 89.00 90 ALA A O 1
ATOM 692 N N . MET A 1 91 ? -0.029 -7.825 -23.503 1.00 87.38 91 MET A N 1
ATOM 693 C CA . MET A 1 91 ? 0.798 -8.926 -23.995 1.00 87.38 91 MET A CA 1
ATOM 694 C C . MET A 1 91 ? 0.986 -10.040 -22.960 1.00 87.38 91 MET A C 1
ATOM 696 O O . MET A 1 91 ? 1.035 -11.210 -23.341 1.00 87.38 91 MET A O 1
ATOM 700 N N . GLY A 1 92 ? 1.010 -9.706 -21.666 1.00 86.50 92 GLY A N 1
ATOM 701 C CA . GLY A 1 92 ? 0.986 -10.678 -20.572 1.00 86.50 92 GLY A CA 1
ATOM 702 C C . GLY A 1 92 ? -0.288 -11.527 -20.583 1.00 86.50 92 GLY A C 1
ATOM 703 O O . GLY A 1 92 ? -0.200 -12.753 -20.564 1.00 86.50 92 GLY A O 1
ATOM 704 N N . GLY A 1 93 ? -1.461 -10.896 -20.713 1.00 85.69 93 GLY A N 1
ATOM 705 C CA . GLY A 1 93 ? -2.755 -11.587 -20.820 1.00 85.69 93 GLY A CA 1
ATOM 706 C C . GLY A 1 93 ? -2.935 -12.372 -22.120 1.00 85.69 93 GLY A C 1
ATOM 707 O O . GLY A 1 93 ? -3.407 -13.513 -22.115 1.00 85.69 93 GLY A O 1
ATOM 708 N N . GLY A 1 94 ? -2.520 -11.786 -23.246 1.00 86.12 94 GLY A N 1
ATOM 709 C CA . GLY A 1 94 ? -2.598 -12.425 -24.560 1.00 86.12 94 GLY A CA 1
ATOM 710 C C . GLY A 1 94 ? -1.660 -13.626 -24.700 1.00 86.12 94 GLY A C 1
ATOM 711 O O . GLY A 1 94 ? -2.073 -14.671 -25.206 1.00 86.12 94 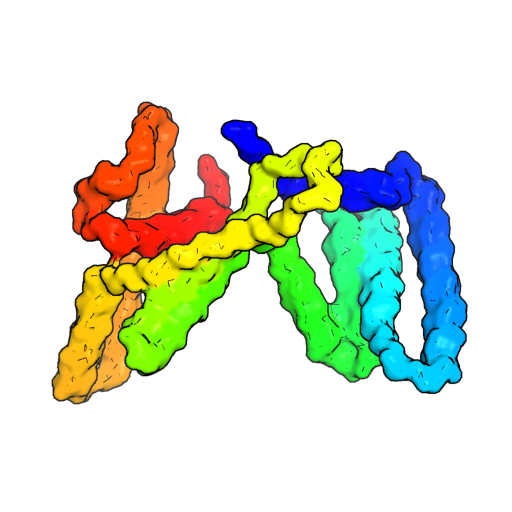GLY A O 1
ATOM 712 N N . GLY A 1 95 ? -0.423 -13.503 -24.209 1.00 83.94 95 GLY A N 1
ATOM 713 C CA . GLY A 1 95 ? 0.605 -14.543 -24.288 1.00 83.94 95 GLY A CA 1
ATOM 714 C C . GLY A 1 95 ? 0.295 -15.774 -23.437 1.00 83.94 95 GLY A C 1
ATOM 715 O O . GLY A 1 95 ? 0.541 -16.897 -23.876 1.00 83.94 95 GLY A O 1
ATOM 716 N N . THR A 1 96 ? -0.299 -15.589 -22.254 1.00 84.62 96 THR A N 1
ATOM 717 C CA . THR A 1 96 ? -0.712 -16.705 -21.382 1.00 84.62 96 THR A CA 1
ATOM 718 C C . THR A 1 96 ? -2.139 -17.181 -21.641 1.00 84.62 96 THR A C 1
ATOM 720 O O . THR A 1 96 ? -2.531 -18.226 -21.125 1.00 84.62 96 THR A O 1
ATOM 723 N N . ARG A 1 97 ? -2.919 -16.441 -22.444 1.00 84.38 97 ARG A N 1
ATOM 724 C CA . ARG A 1 97 ? -4.354 -16.674 -22.691 1.00 84.38 97 ARG A CA 1
ATOM 725 C C . ARG A 1 97 ? -5.169 -16.722 -21.391 1.00 84.38 97 ARG A C 1
ATOM 727 O O . ARG A 1 97 ? -6.107 -17.510 -21.274 1.00 84.38 97 ARG A O 1
ATOM 734 N N . THR A 1 98 ? -4.820 -15.881 -20.417 1.00 85.19 98 THR A N 1
ATOM 735 C CA . THR A 1 98 ? -5.506 -15.784 -19.120 1.00 85.19 98 THR A CA 1
ATOM 736 C C . THR A 1 98 ? -5.734 -14.327 -18.729 1.00 85.19 98 THR A C 1
ATOM 738 O O . THR A 1 98 ? -4.920 -13.458 -19.012 1.00 85.19 98 THR A O 1
ATOM 741 N N . ILE A 1 99 ? -6.858 -14.050 -18.063 1.00 86.81 99 ILE A N 1
ATOM 742 C CA . ILE A 1 99 ? -7.174 -12.699 -17.561 1.00 86.81 99 ILE A CA 1
ATOM 743 C C . ILE A 1 99 ? -6.407 -12.412 -16.258 1.00 86.81 99 ILE A C 1
ATOM 745 O O . ILE A 1 99 ? -6.055 -11.271 -15.984 1.00 86.81 99 ILE A O 1
ATOM 749 N N . SER A 1 100 ? -6.084 -13.454 -15.480 1.00 86.94 100 SER A N 1
ATOM 750 C CA . SER A 1 100 ? -5.372 -13.332 -14.200 1.00 86.94 100 SER A CA 1
ATOM 751 C C . SER A 1 100 ? -3.986 -12.695 -14.337 1.00 86.94 100 SER A C 1
ATOM 753 O O . SER A 1 100 ? -3.620 -11.886 -13.495 1.00 86.94 100 SER A O 1
ATOM 755 N N . SER A 1 101 ? -3.240 -12.992 -15.405 1.00 82.56 101 SER A N 1
ATOM 756 C CA . SER A 1 101 ? -1.931 -12.372 -15.644 1.00 82.56 101 SER A CA 1
ATOM 757 C C . SER A 1 101 ? -2.049 -10.873 -15.916 1.00 82.56 101 SER A C 1
ATOM 759 O O . SER A 1 101 ? -1.296 -10.090 -15.350 1.00 82.56 101 SER A O 1
ATO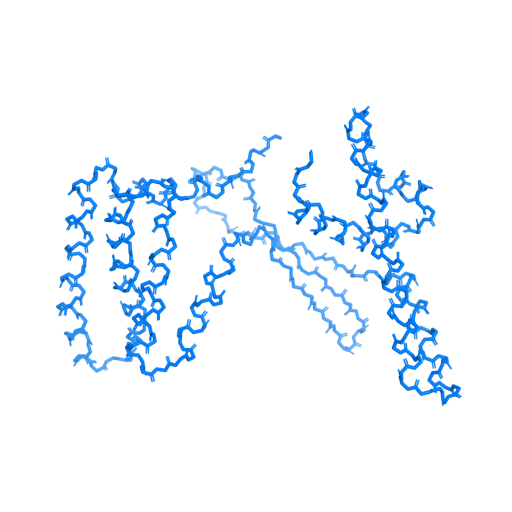M 761 N N . ALA A 1 102 ? -3.031 -10.458 -16.722 1.00 81.44 102 ALA A N 1
ATOM 762 C CA . ALA A 1 102 ? -3.305 -9.045 -16.969 1.00 81.44 102 ALA A CA 1
ATOM 763 C C . ALA A 1 102 ? -3.742 -8.311 -15.690 1.00 81.44 102 ALA A C 1
ATOM 765 O O . ALA A 1 102 ? -3.297 -7.193 -15.456 1.00 81.44 102 ALA A O 1
ATOM 766 N N . MET A 1 103 ? -4.563 -8.947 -14.848 1.00 81.69 103 MET A N 1
ATOM 767 C CA . MET A 1 103 ? -5.027 -8.369 -13.584 1.00 81.69 103 MET A CA 1
ATOM 768 C C . MET A 1 103 ? -3.883 -8.146 -12.590 1.00 81.69 103 MET A C 1
ATOM 770 O O . MET A 1 103 ? -3.773 -7.046 -12.067 1.00 81.69 103 MET A O 1
ATOM 774 N N . VAL A 1 104 ? -2.990 -9.126 -12.406 1.00 84.12 104 VAL A N 1
ATOM 775 C CA . VAL A 1 104 ? -1.816 -8.980 -11.522 1.00 84.12 104 VAL A CA 1
ATOM 776 C C . VAL A 1 104 ? -0.918 -7.823 -11.972 1.00 84.12 104 VAL A C 1
ATOM 778 O O . VAL A 1 104 ? -0.434 -7.063 -11.145 1.00 84.12 104 VAL A O 1
ATOM 781 N N . LEU A 1 105 ? -0.720 -7.652 -13.283 1.00 78.19 105 LEU A N 1
ATOM 782 C CA . LEU A 1 105 ? 0.085 -6.546 -13.820 1.00 78.19 105 LEU A CA 1
ATOM 783 C C . LEU A 1 105 ? -0.603 -5.196 -13.658 1.00 78.19 105 LEU A C 1
ATOM 785 O O . LEU A 1 105 ? 0.059 -4.207 -13.366 1.00 78.19 105 LEU A O 1
ATOM 789 N N . CYS A 1 106 ? -1.920 -5.149 -13.861 1.00 74.31 106 CYS A N 1
ATOM 790 C CA . CYS A 1 106 ? -2.692 -3.946 -13.592 1.00 74.31 106 CYS A CA 1
ATOM 791 C C . CYS A 1 106 ? -2.598 -3.568 -12.114 1.00 74.31 106 CYS A C 1
ATOM 793 O O . CYS A 1 106 ? -2.337 -2.409 -11.832 1.00 74.31 106 CYS A O 1
ATOM 795 N N . GLU A 1 107 ? -2.747 -4.517 -11.192 1.00 76.44 107 GLU A N 1
ATOM 796 C CA . GLU A 1 107 ? -2.594 -4.268 -9.754 1.00 76.44 107 GLU A CA 1
ATOM 797 C C . GLU A 1 107 ? -1.194 -3.746 -9.414 1.00 76.44 107 GLU A C 1
ATOM 799 O O . GLU A 1 107 ? -1.086 -2.693 -8.795 1.00 76.44 107 GLU A O 1
ATOM 804 N N . ASP A 1 108 ? -0.138 -4.410 -9.890 1.00 72.75 108 ASP A N 1
ATOM 805 C CA . ASP A 1 108 ? 1.254 -4.005 -9.648 1.00 72.75 108 ASP A CA 1
ATOM 806 C C . ASP A 1 108 ? 1.546 -2.597 -10.197 1.00 72.75 108 ASP A C 1
ATOM 808 O O . ASP A 1 108 ? 2.126 -1.757 -9.516 1.00 72.75 108 ASP A O 1
ATOM 812 N N . SER A 1 109 ? 1.039 -2.288 -11.394 1.00 64.94 109 SER A N 1
ATOM 813 C CA . SER A 1 109 ? 1.201 -0.963 -12.003 1.00 64.94 109 SER A CA 1
ATOM 814 C C . SER A 1 109 ? 0.341 0.140 -11.377 1.00 64.94 109 SER A C 1
ATOM 816 O O . SER A 1 109 ? 0.687 1.316 -11.434 1.00 64.94 109 SER A O 1
ATOM 818 N N . VAL A 1 110 ? -0.801 -0.216 -10.782 1.00 60.38 110 VAL A N 1
ATOM 819 C CA . VAL A 1 110 ? -1.671 0.728 -10.065 1.00 60.38 110 VAL A CA 1
ATOM 820 C C . VAL A 1 110 ? -1.056 1.103 -8.711 1.00 60.38 110 VAL A C 1
ATOM 822 O O . VAL A 1 110 ? -1.360 2.173 -8.191 1.00 60.38 110 VAL A O 1
ATOM 825 N N . ILE A 1 111 ? -0.140 0.284 -8.180 1.00 57.38 111 ILE A N 1
ATOM 826 C CA . ILE A 1 111 ? 0.644 0.567 -6.967 1.00 57.38 111 ILE A CA 1
ATOM 827 C C . ILE A 1 111 ? 1.885 1.439 -7.280 1.00 57.38 111 ILE A C 1
ATOM 829 O O . ILE A 1 111 ? 2.666 1.724 -6.386 1.00 57.38 111 ILE A O 1
ATOM 833 N N . GLU A 1 112 ? 2.072 1.953 -8.505 1.00 53.56 112 GLU A N 1
ATOM 834 C CA . GLU A 1 112 ? 3.212 2.829 -8.867 1.00 53.56 112 GLU A CA 1
ATOM 835 C C . GLU A 1 112 ? 3.212 4.228 -8.204 1.00 53.56 112 GLU A C 1
ATOM 837 O O . GLU A 1 112 ? 4.017 5.087 -8.580 1.00 53.56 112 GLU A O 1
ATOM 842 N N . GLU A 1 113 ? 2.376 4.487 -7.191 1.00 56.56 113 GLU A N 1
ATOM 843 C CA . GLU A 1 113 ? 2.796 5.468 -6.188 1.00 56.56 113 GLU A CA 1
ATOM 844 C C . GLU A 1 113 ? 4.050 4.891 -5.520 1.00 56.56 113 GLU A C 1
ATOM 846 O O . GLU A 1 113 ? 3.966 3.822 -4.913 1.00 56.56 113 GLU A O 1
ATOM 851 N N . PRO A 1 114 ? 5.232 5.527 -5.653 1.00 52.56 114 PRO A N 1
ATOM 852 C CA . PRO A 1 114 ? 6.446 4.982 -5.071 1.00 52.56 114 PRO A CA 1
ATOM 853 C C . PRO A 1 114 ? 6.172 4.702 -3.598 1.00 52.56 114 PRO A C 1
ATOM 855 O O . PRO A 1 114 ? 5.802 5.614 -2.853 1.00 52.56 114 PRO A O 1
ATOM 858 N N . VAL A 1 115 ? 6.315 3.435 -3.192 1.00 57.19 115 VAL A N 1
ATOM 859 C CA . VAL A 1 115 ? 6.157 3.032 -1.795 1.00 57.19 115 VAL A CA 1
ATOM 860 C C . VAL A 1 115 ? 7.280 3.713 -1.025 1.00 57.19 115 VAL A C 1
ATOM 862 O O . VAL A 1 115 ? 8.388 3.198 -0.901 1.00 57.19 115 VAL A O 1
ATOM 865 N N . SER A 1 116 ? 6.998 4.926 -0.559 1.00 56.72 116 SER A N 1
ATOM 866 C CA . SER A 1 116 ? 7.944 5.755 0.178 1.00 56.72 116 SER A CA 1
ATOM 867 C C . SER A 1 116 ? 8.318 5.086 1.495 1.00 56.72 116 SER A C 1
ATOM 869 O O . SER A 1 116 ? 9.447 5.228 1.951 1.00 56.72 116 SER A O 1
ATOM 871 N N . HIS A 1 117 ? 7.399 4.300 2.065 1.00 63.03 117 HIS A N 1
ATOM 872 C CA . HIS A 1 117 ? 7.584 3.539 3.292 1.00 63.03 117 HIS A CA 1
ATOM 873 C C . HIS A 1 117 ? 6.802 2.224 3.235 1.00 63.03 117 HIS A C 1
ATOM 875 O O . HIS A 1 117 ? 5.587 2.223 3.049 1.00 63.03 117 HIS A O 1
ATOM 881 N N . ALA A 1 118 ? 7.494 1.101 3.432 1.00 68.31 118 ALA A N 1
ATOM 882 C CA . ALA A 1 118 ? 6.853 -0.190 3.653 1.00 68.31 118 ALA A CA 1
ATOM 883 C C . ALA A 1 118 ? 6.710 -0.426 5.161 1.00 68.31 118 ALA A C 1
ATOM 885 O O . ALA A 1 118 ? 7.673 -0.255 5.913 1.00 68.31 118 ALA A O 1
ATOM 886 N N . VAL A 1 119 ? 5.515 -0.822 5.601 1.00 78.00 119 VAL A N 1
ATOM 887 C CA . VAL A 1 119 ? 5.225 -1.128 7.006 1.00 78.00 119 VAL A CA 1
ATOM 888 C C . VAL A 1 119 ? 4.718 -2.564 7.114 1.00 78.00 119 VAL A C 1
ATOM 890 O O . VAL A 1 119 ? 3.752 -2.938 6.453 1.00 78.00 119 VAL A O 1
ATOM 893 N N . GLY A 1 120 ? 5.367 -3.371 7.950 1.00 81.38 120 GLY A N 1
ATOM 894 C CA . GLY A 1 120 ? 4.958 -4.729 8.294 1.00 81.38 120 GLY A CA 1
ATOM 895 C C . GLY A 1 120 ? 4.436 -4.798 9.726 1.00 81.38 120 GLY A C 1
ATOM 896 O O . GLY A 1 120 ? 5.083 -4.308 10.647 1.00 81.38 120 GLY A O 1
ATOM 897 N N . VAL A 1 121 ? 3.280 -5.428 9.936 1.00 87.69 121 VAL A N 1
ATOM 898 C CA . VAL A 1 121 ? 2.732 -5.683 11.277 1.00 87.69 121 VAL A CA 1
ATOM 899 C C . VAL A 1 121 ? 2.928 -7.155 11.613 1.00 87.69 121 VAL A C 1
ATOM 901 O O . VAL A 1 121 ? 2.411 -8.030 10.920 1.00 87.69 121 VAL A O 1
ATOM 904 N N . ILE A 1 122 ? 3.672 -7.431 12.677 1.00 86.94 122 ILE A N 1
ATOM 905 C CA . ILE A 1 122 ? 3.916 -8.776 13.193 1.00 86.94 122 ILE A CA 1
ATOM 906 C C . ILE A 1 122 ? 3.136 -8.922 14.492 1.00 86.94 122 ILE A C 1
ATOM 908 O O . ILE A 1 122 ? 3.357 -8.176 15.440 1.00 86.94 122 ILE A O 1
ATOM 912 N N . ALA A 1 123 ? 2.230 -9.894 14.541 1.00 90.75 123 ALA A N 1
ATOM 913 C CA . ALA A 1 123 ? 1.513 -10.258 15.755 1.00 90.75 123 ALA A CA 1
ATOM 914 C C . ALA A 1 123 ? 2.020 -11.615 16.252 1.00 90.75 123 ALA A C 1
ATOM 916 O O . ALA A 1 123 ? 1.826 -12.636 15.584 1.00 90.75 123 ALA A O 1
ATOM 917 N N . ASP A 1 124 ? 2.665 -11.639 17.418 1.00 90.38 124 ASP A N 1
ATOM 918 C CA . ASP A 1 124 ? 3.084 -12.888 18.047 1.00 90.38 124 ASP A CA 1
ATOM 919 C C . ASP A 1 124 ? 1.966 -13.432 18.947 1.00 90.38 124 ASP A C 1
ATOM 921 O O . ASP A 1 124 ? 1.689 -12.932 20.035 1.00 90.38 124 ASP A O 1
ATOM 925 N N . SER A 1 125 ? 1.335 -14.517 18.491 1.00 92.25 125 SER A N 1
ATOM 926 C CA . SER A 1 125 ? 0.277 -15.225 19.228 1.00 92.25 125 SER A CA 1
ATOM 927 C C . SER A 1 125 ? 0.720 -15.840 20.563 1.00 92.25 125 SER A C 1
ATOM 929 O O . SER A 1 125 ? -0.135 -16.179 21.380 1.00 92.25 125 SER A O 1
ATOM 931 N N . LYS A 1 126 ? 2.027 -16.029 20.794 1.00 90.31 126 LYS A N 1
ATOM 932 C CA . LYS A 1 126 ? 2.542 -16.644 22.027 1.00 90.31 126 LYS A CA 1
ATOM 933 C C . LYS A 1 126 ? 2.796 -15.615 23.120 1.00 90.31 126 LYS A C 1
ATOM 935 O O . LYS A 1 126 ? 2.466 -15.871 24.275 1.00 90.31 126 LYS A O 1
ATOM 940 N N . SER A 1 127 ? 3.397 -14.483 22.762 1.00 85.00 127 SER A N 1
ATOM 941 C CA . SER A 1 127 ? 3.676 -13.380 23.690 1.00 85.00 127 SER A CA 1
ATOM 942 C C . SER A 1 127 ? 2.526 -12.373 23.792 1.00 85.00 127 SER A C 1
ATOM 944 O O . SER A 1 127 ? 2.523 -11.567 24.719 1.00 85.00 127 SER A O 1
ATOM 946 N N . TYR A 1 128 ? 1.537 -12.448 22.891 1.00 84.94 128 TYR A N 1
ATOM 947 C CA . TYR A 1 128 ? 0.464 -11.460 22.732 1.00 84.94 128 TYR A CA 1
ATOM 948 C C . TYR A 1 128 ? 1.000 -10.037 22.489 1.00 84.94 128 TYR A C 1
ATOM 950 O O . TYR A 1 128 ? 0.334 -9.052 22.812 1.00 84.94 128 TYR A O 1
ATOM 958 N N . GLU A 1 129 ? 2.198 -9.924 21.908 1.00 85.38 129 GLU A N 1
ATOM 959 C CA . GLU A 1 129 ? 2.817 -8.657 21.526 1.00 85.38 129 GLU A CA 1
ATOM 960 C C . GLU A 1 129 ? 2.631 -8.397 20.025 1.00 85.38 129 GLU A C 1
ATOM 962 O O . GLU A 1 129 ? 2.681 -9.310 19.194 1.00 85.38 129 GLU A O 1
ATOM 967 N N . VAL A 1 130 ? 2.407 -7.129 19.673 1.00 87.31 130 VAL A N 1
ATOM 968 C CA . VAL A 1 130 ? 2.337 -6.673 18.284 1.00 87.31 130 VAL A CA 1
ATOM 969 C C . VAL A 1 130 ? 3.502 -5.730 18.021 1.00 87.31 130 VAL A C 1
ATOM 971 O O . VAL A 1 130 ? 3.647 -4.696 18.676 1.00 87.31 130 VAL A O 1
ATOM 974 N N . THR A 1 131 ? 4.321 -6.077 17.038 1.00 85.56 131 THR A N 1
ATOM 975 C CA . THR A 1 131 ? 5.496 -5.317 16.626 1.00 85.56 131 THR A CA 1
ATOM 976 C C . THR A 1 131 ? 5.283 -4.780 15.220 1.00 85.56 131 THR A C 1
ATOM 978 O O . THR A 1 131 ? 4.899 -5.511 14.309 1.00 85.56 131 THR A O 1
ATOM 981 N N . VAL A 1 132 ? 5.542 -3.492 15.032 1.00 82.75 132 VAL A N 1
ATOM 982 C CA . VAL A 1 132 ? 5.477 -2.825 13.735 1.00 82.75 132 VAL A CA 1
ATOM 983 C C . VAL A 1 132 ? 6.899 -2.610 13.238 1.00 82.75 132 VAL A C 1
ATOM 985 O O . VAL A 1 132 ? 7.704 -1.949 13.899 1.00 82.75 132 VAL A O 1
ATOM 988 N N . LEU A 1 133 ? 7.194 -3.188 12.079 1.00 82.81 133 LEU A N 1
ATOM 989 C CA . LEU A 1 133 ? 8.415 -2.971 11.320 1.00 82.81 133 LEU A CA 1
ATOM 990 C C . LEU A 1 133 ? 8.153 -1.878 10.295 1.00 82.81 133 LEU A C 1
ATOM 992 O O . LEU A 1 133 ? 7.234 -2.002 9.490 1.00 82.81 133 LEU A O 1
ATOM 996 N N . SER A 1 134 ? 8.955 -0.826 10.305 1.00 77.69 134 SER A N 1
ATOM 997 C CA . SER A 1 134 ? 8.896 0.217 9.287 1.00 77.69 134 SER A CA 1
ATOM 998 C C . SER A 1 134 ? 10.228 0.279 8.562 1.00 77.69 134 SER A C 1
ATOM 1000 O O . SER A 1 134 ? 11.281 0.402 9.187 1.00 77.69 134 SER A O 1
ATOM 1002 N N . THR A 1 135 ? 10.184 0.233 7.237 1.00 73.88 135 THR A N 1
ATOM 1003 C CA . THR A 1 135 ? 11.355 0.488 6.403 1.00 73.88 135 THR A CA 1
ATOM 1004 C C . THR A 1 135 ? 11.338 1.948 5.978 1.00 73.88 135 THR A C 1
ATOM 1006 O O . THR A 1 135 ? 10.396 2.421 5.334 1.00 73.88 135 THR A O 1
ATOM 1009 N N . ARG A 1 136 ? 12.392 2.677 6.344 1.00 58.91 136 ARG A N 1
ATOM 1010 C CA . ARG A 1 136 ? 12.665 4.010 5.814 1.00 58.91 136 ARG A CA 1
ATOM 1011 C C . ARG A 1 136 ? 13.732 3.859 4.726 1.00 58.91 136 ARG A C 1
ATOM 1013 O O . ARG A 1 136 ? 14.808 3.362 5.049 1.00 58.91 136 ARG A O 1
ATOM 1020 N N . PRO A 1 137 ? 13.464 4.206 3.455 1.00 50.50 137 PRO A N 1
ATOM 1021 C CA . PRO A 1 137 ? 14.546 4.364 2.499 1.00 50.50 137 PRO A CA 1
ATOM 1022 C C . PRO A 1 137 ? 15.409 5.522 2.998 1.00 50.50 137 PRO A C 1
ATOM 1024 O O . PRO A 1 137 ? 14.903 6.621 3.235 1.00 50.50 137 PRO A O 1
ATOM 1027 N N . ASP A 1 138 ? 16.684 5.241 3.246 1.00 47.69 138 ASP A N 1
ATOM 1028 C CA . ASP A 1 138 ? 17.646 6.255 3.656 1.00 47.69 138 ASP A CA 1
ATOM 1029 C C . ASP A 1 138 ? 17.823 7.218 2.476 1.00 47.69 138 ASP A C 1
ATOM 1031 O O . ASP A 1 138 ? 18.238 6.818 1.385 1.00 47.69 138 ASP A O 1
ATOM 1035 N N . LEU A 1 139 ? 17.423 8.475 2.664 1.00 51.84 139 LEU A N 1
ATOM 1036 C CA . LEU A 1 139 ? 17.844 9.539 1.769 1.00 51.84 139 LEU A CA 1
ATOM 1037 C C . LEU A 1 139 ? 19.275 9.905 2.175 1.00 51.84 139 LEU A C 1
ATOM 1039 O O . LEU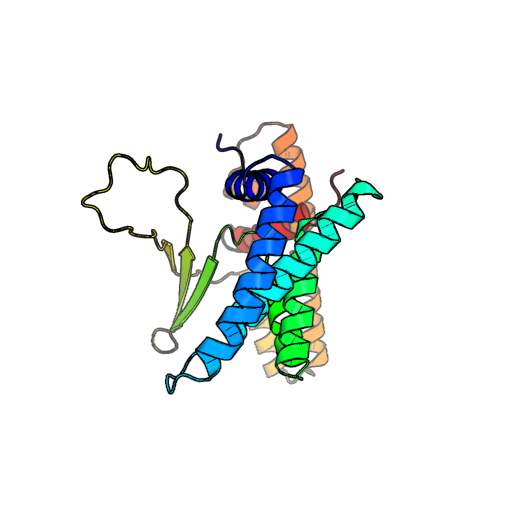 A 1 139 ? 19.485 10.317 3.312 1.00 51.84 139 LEU A O 1
ATOM 1043 N N . ASP A 1 140 ? 20.186 9.846 1.198 1.00 40.31 140 ASP A N 1
ATOM 1044 C CA . ASP A 1 140 ? 21.523 10.467 1.188 1.00 40.31 140 ASP A CA 1
ATOM 1045 C C . ASP A 1 140 ? 22.702 9.598 1.692 1.00 40.31 140 ASP A C 1
ATOM 1047 O O . ASP A 1 140 ? 23.210 9.760 2.799 1.00 40.31 140 ASP A O 1
ATOM 1051 N N . VAL A 1 141 ? 23.209 8.697 0.832 1.00 45.03 141 VAL A N 1
ATOM 1052 C CA . VAL A 1 141 ? 24.570 8.138 0.969 1.00 45.03 141 VAL A CA 1
ATOM 1053 C C . VAL A 1 141 ? 25.325 8.309 -0.349 1.00 45.03 141 VAL A C 1
ATOM 1055 O O . VAL A 1 141 ? 24.988 7.689 -1.359 1.00 45.03 141 VAL A O 1
ATOM 1058 N N . ASP A 1 142 ? 26.357 9.156 -0.335 1.00 37.62 142 ASP A N 1
ATOM 1059 C CA . ASP A 1 142 ? 27.242 9.399 -1.475 1.00 37.62 142 ASP A CA 1
ATOM 1060 C C . ASP A 1 142 ? 27.889 8.086 -1.980 1.00 37.62 142 ASP A C 1
ATOM 1062 O O . ASP A 1 142 ? 28.561 7.383 -1.216 1.00 37.62 142 ASP A O 1
ATOM 1066 N N . PRO A 1 143 ? 27.779 7.752 -3.281 1.00 44.44 143 PRO A N 1
ATOM 1067 C CA . PRO A 1 143 ? 28.184 6.451 -3.830 1.00 44.44 143 PRO A CA 1
ATOM 1068 C C . PRO A 1 143 ? 29.706 6.228 -3.929 1.00 44.44 143 PRO A C 1
ATOM 1070 O O . PRO A 1 143 ? 30.145 5.180 -4.397 1.00 44.44 143 PRO A O 1
ATOM 1073 N N . HIS A 1 144 ? 30.538 7.183 -3.502 1.00 40.72 144 HIS A N 1
ATOM 1074 C CA . HIS A 1 144 ? 31.997 7.112 -3.654 1.00 40.72 144 HIS A CA 1
ATOM 1075 C C . HIS A 1 144 ? 32.762 6.545 -2.443 1.00 40.72 144 HIS A C 1
ATOM 1077 O O . HIS A 1 144 ? 33.984 6.427 -2.521 1.00 40.72 144 HIS A O 1
ATOM 1083 N N . LEU A 1 145 ? 32.086 6.155 -1.354 1.00 44.22 145 LEU A N 1
ATOM 1084 C CA . LEU A 1 145 ? 32.739 5.664 -0.122 1.00 44.22 145 LEU A CA 1
ATOM 1085 C C . LEU A 1 145 ? 32.376 4.222 0.289 1.00 44.22 145 LEU A C 1
ATOM 1087 O O . LEU A 1 145 ? 32.722 3.791 1.386 1.00 44.22 145 LEU A O 1
ATOM 1091 N N . LEU A 1 146 ? 31.715 3.452 -0.578 1.00 43.91 146 LEU A N 1
ATOM 1092 C CA . LEU A 1 146 ? 31.186 2.123 -0.247 1.00 43.91 146 LEU A CA 1
ATOM 1093 C C . LEU A 1 146 ? 31.903 1.008 -1.020 1.00 43.91 146 LEU A C 1
ATOM 1095 O O . LEU A 1 146 ? 31.363 0.465 -1.981 1.00 43.91 146 LEU A O 1
ATOM 1099 N N . SER A 1 147 ? 33.114 0.641 -0.595 1.00 34.25 147 SER A N 1
ATOM 1100 C CA . SER A 1 147 ? 33.661 -0.692 -0.898 1.00 34.25 147 SER A CA 1
ATOM 1101 C C . SER A 1 147 ? 33.507 -1.691 0.248 1.00 34.25 147 SER A C 1
ATOM 1103 O O . SER A 1 147 ? 33.624 -2.880 -0.011 1.00 34.25 147 SER A O 1
ATOM 1105 N N . ASP A 1 148 ? 33.199 -1.258 1.480 1.00 33.88 148 ASP A N 1
ATOM 1106 C CA . ASP A 1 148 ? 33.373 -2.137 2.652 1.00 33.88 148 ASP A CA 1
ATOM 1107 C C . ASP A 1 148 ? 32.289 -2.054 3.748 1.00 33.88 148 ASP A C 1
ATOM 1109 O O . ASP A 1 148 ? 32.546 -2.450 4.883 1.00 33.88 148 ASP A O 1
ATOM 1113 N N . VAL A 1 149 ? 31.068 -1.579 3.465 1.00 37.47 149 VAL A N 1
ATOM 1114 C CA . VAL A 1 149 ? 29.998 -1.549 4.486 1.00 37.47 149 VAL A CA 1
ATOM 1115 C C . VAL A 1 149 ? 28.691 -2.109 3.935 1.00 37.47 149 VAL A C 1
ATOM 1117 O O . VAL A 1 149 ? 28.157 -1.628 2.938 1.00 37.47 149 VAL A O 1
ATOM 1120 N N . GLU A 1 150 ? 28.203 -3.160 4.593 1.00 34.50 150 GLU A N 1
ATOM 1121 C CA . GLU A 1 150 ? 26.932 -3.832 4.333 1.00 34.50 150 GLU A CA 1
ATOM 1122 C C . GLU A 1 150 ? 25.781 -2.816 4.326 1.00 34.50 150 GLU A C 1
ATOM 1124 O O . GLU A 1 150 ? 25.609 -2.043 5.269 1.00 34.50 150 GLU A O 1
ATOM 1129 N N . VAL A 1 151 ? 24.989 -2.821 3.251 1.00 40.34 151 VAL A N 1
ATOM 1130 C CA . VAL A 1 151 ? 23.767 -2.021 3.104 1.00 40.34 151 VAL A CA 1
ATOM 1131 C C . VAL A 1 151 ? 22.747 -2.500 4.140 1.00 40.34 151 VAL A C 1
ATOM 1133 O O . VAL A 1 151 ? 21.929 -3.381 3.878 1.00 40.34 151 VAL A O 1
ATOM 1136 N N . ALA A 1 152 ? 22.818 -1.950 5.348 1.00 38.75 152 ALA A N 1
ATOM 1137 C CA . ALA A 1 152 ? 21.814 -2.145 6.376 1.00 38.75 152 ALA A CA 1
ATOM 1138 C C . ALA A 1 152 ? 20.653 -1.187 6.091 1.00 38.75 152 ALA A C 1
ATOM 1140 O O . ALA A 1 152 ? 20.669 -0.033 6.507 1.00 38.75 152 ALA A O 1
ATOM 1141 N N . SER A 1 153 ? 19.625 -1.659 5.383 1.00 50.47 153 SER A N 1
ATOM 1142 C CA . SER A 1 153 ? 18.310 -1.018 5.441 1.00 50.47 153 SER A CA 1
ATOM 1143 C C . SER A 1 153 ? 17.903 -0.929 6.918 1.00 50.47 153 SER A C 1
ATOM 1145 O O . SER A 1 153 ? 17.674 -1.970 7.539 1.00 50.47 153 SER A O 1
ATOM 1147 N N . HIS A 1 154 ? 17.875 0.268 7.508 1.00 53.50 154 HIS A N 1
ATOM 1148 C CA . HIS A 1 154 ? 17.525 0.438 8.919 1.00 53.50 154 HIS A CA 1
ATOM 1149 C C . HIS A 1 154 ? 16.044 0.074 9.106 1.00 53.50 154 HIS A C 1
ATOM 1151 O O . HIS A 1 154 ? 15.142 0.822 8.725 1.00 53.50 154 HIS A O 1
ATOM 1157 N N . ILE A 1 155 ? 15.786 -1.130 9.619 1.00 60.50 155 ILE A N 1
ATOM 1158 C CA . ILE A 1 155 ? 14.441 -1.604 9.948 1.00 60.50 155 ILE A CA 1
ATOM 1159 C C . ILE A 1 155 ? 14.111 -1.070 11.343 1.00 60.50 155 ILE A C 1
ATOM 1161 O O . ILE A 1 155 ? 14.586 -1.601 12.350 1.00 60.50 155 ILE A O 1
ATOM 1165 N N . ASP A 1 156 ? 13.289 -0.023 11.407 1.00 65.56 156 ASP A N 1
ATOM 1166 C CA . ASP A 1 156 ? 12.797 0.501 12.678 1.00 65.56 156 ASP A CA 1
ATOM 1167 C C . ASP A 1 156 ? 11.754 -0.462 13.242 1.00 65.56 156 ASP A C 1
ATOM 1169 O O . ASP A 1 156 ? 10.699 -0.697 12.650 1.00 65.56 156 ASP A O 1
ATOM 1173 N N . THR A 1 157 ? 12.067 -1.028 14.404 1.00 70.75 157 THR A N 1
ATOM 1174 C CA . THR A 1 157 ? 11.190 -1.952 15.123 1.00 70.75 157 THR A CA 1
ATOM 1175 C C . THR A 1 157 ? 10.523 -1.201 16.267 1.00 70.75 157 THR A C 1
ATOM 1177 O O . THR A 1 157 ? 11.197 -0.724 17.179 1.00 70.75 157 THR A O 1
ATOM 1180 N N . THR A 1 158 ? 9.195 -1.086 16.233 1.00 76.44 158 THR A N 1
ATOM 1181 C CA . THR A 1 158 ? 8.421 -0.417 17.290 1.00 76.44 158 THR A CA 1
ATOM 1182 C C . THR A 1 158 ? 7.356 -1.350 17.855 1.00 76.44 158 THR A C 1
ATOM 1184 O O . THR A 1 158 ? 6.559 -1.919 17.114 1.00 76.44 158 THR A O 1
ATOM 1187 N N . THR A 1 159 ? 7.318 -1.520 19.178 1.00 76.38 159 THR A N 1
ATOM 1188 C CA . THR A 1 159 ? 6.216 -2.233 19.842 1.00 76.38 159 THR A CA 1
ATOM 1189 C C . THR A 1 159 ? 4.963 -1.358 19.819 1.00 76.38 159 THR A C 1
ATOM 1191 O O . THR A 1 159 ? 4.990 -0.201 20.256 1.00 76.38 159 THR A O 1
ATOM 1194 N N . ALA A 1 160 ? 3.856 -1.904 19.315 1.00 75.81 160 ALA A N 1
ATOM 1195 C CA . ALA A 1 160 ? 2.580 -1.208 19.251 1.00 75.81 160 ALA A CA 1
ATOM 1196 C C . ALA A 1 160 ? 1.988 -1.037 20.657 1.00 75.81 160 ALA A C 1
ATOM 1198 O O . ALA A 1 160 ? 1.925 -1.978 21.448 1.00 75.81 160 ALA A O 1
ATOM 1199 N N . LYS A 1 161 ? 1.520 0.176 20.966 1.00 78.81 161 LYS A N 1
ATOM 1200 C CA . LYS A 1 161 ? 0.762 0.458 22.191 1.00 78.81 161 LYS A CA 1
ATOM 1201 C C . LYS A 1 161 ? -0.737 0.419 21.882 1.00 78.81 161 LYS A C 1
ATOM 1203 O O . LYS A 1 161 ? -1.132 0.947 20.841 1.00 78.81 161 LYS A O 1
ATOM 1208 N N . PRO A 1 162 ? -1.572 -0.162 22.760 1.00 77.06 162 PRO A N 1
ATOM 1209 C CA . PRO A 1 162 ? -3.012 -0.181 22.550 1.00 77.06 162 PRO A CA 1
ATOM 1210 C C . PRO A 1 162 ? -3.572 1.244 22.589 1.00 77.06 162 PRO A C 1
ATOM 1212 O O . PRO A 1 162 ? -3.214 2.044 23.455 1.00 77.06 162 PRO A O 1
ATOM 1215 N N . SER A 1 163 ? -4.463 1.555 21.649 1.00 83.62 163 SER A N 1
ATOM 1216 C CA . SER A 1 163 ? -5.256 2.784 21.684 1.00 83.62 163 SER A CA 1
ATOM 1217 C C . SER A 1 163 ? -6.350 2.651 22.744 1.00 83.62 163 SER A C 1
ATOM 1219 O O . SER A 1 163 ? -7.043 1.627 22.809 1.00 83.62 163 SER A O 1
ATOM 1221 N N . ALA A 1 164 ? -6.512 3.686 23.569 1.00 83.62 164 ALA A N 1
ATOM 1222 C CA . ALA A 1 164 ? -7.534 3.720 24.610 1.00 83.62 164 ALA A CA 1
ATOM 1223 C C . ALA A 1 164 ? -8.933 3.717 23.979 1.00 83.62 164 ALA A C 1
ATOM 1225 O O . ALA A 1 164 ? -9.795 2.937 24.390 1.00 83.62 164 ALA A O 1
ATOM 1226 N N . LEU A 1 165 ? -9.119 4.498 22.910 1.00 84.88 165 LEU A N 1
ATOM 1227 C CA . LEU A 1 165 ? -10.350 4.516 22.128 1.00 84.88 165 LEU A CA 1
ATOM 1228 C C . LEU A 1 165 ? -10.723 3.135 21.568 1.00 84.88 165 LEU A C 1
ATOM 1230 O O . LEU A 1 165 ? -11.861 2.699 21.729 1.00 84.88 165 LEU A O 1
ATOM 1234 N N . ILE A 1 166 ? -9.781 2.431 20.926 1.00 88.50 166 ILE A N 1
ATOM 1235 C CA . ILE A 1 166 ? -10.058 1.102 20.349 1.00 88.50 166 ILE A CA 1
ATOM 1236 C C . ILE A 1 166 ? -10.394 0.095 21.446 1.00 88.50 166 ILE A C 1
ATOM 1238 O O . ILE A 1 166 ? -11.325 -0.693 21.296 1.00 88.50 166 ILE A O 1
ATOM 1242 N N . THR A 1 167 ? -9.681 0.156 22.569 1.00 89.31 167 THR A N 1
ATOM 1243 C CA . THR A 1 167 ? -9.952 -0.712 23.719 1.00 89.31 167 THR A CA 1
ATOM 1244 C C . THR A 1 167 ? -11.360 -0.471 24.265 1.00 89.31 167 THR A C 1
ATOM 1246 O O . THR A 1 167 ? -12.083 -1.430 24.521 1.00 89.31 167 THR A O 1
ATOM 1249 N N . PHE A 1 168 ? -11.787 0.791 24.378 1.00 89.25 168 PHE A N 1
ATOM 1250 C CA . PHE A 1 168 ? -13.144 1.143 24.797 1.00 89.25 168 PHE A CA 1
ATOM 1251 C C . PHE A 1 168 ? -14.207 0.637 23.813 1.00 89.25 168 PHE A C 1
ATOM 1253 O O . PHE A 1 168 ? -15.184 0.028 24.243 1.00 89.25 168 PHE A O 1
ATOM 1260 N N . MET A 1 169 ? -14.000 0.823 22.504 1.00 91.12 169 MET A N 1
ATOM 1261 C CA . MET A 1 169 ? -14.919 0.311 21.478 1.00 91.12 169 MET A CA 1
ATOM 1262 C C . MET A 1 169 ? -15.053 -1.215 21.556 1.00 91.12 169 MET A C 1
ATOM 1264 O O . MET A 1 169 ? -16.163 -1.743 21.557 1.00 91.12 169 MET A O 1
ATOM 1268 N N . LEU A 1 170 ? -13.932 -1.935 21.667 1.00 92.50 170 LEU A N 1
ATOM 1269 C CA . LEU A 1 170 ? -13.928 -3.397 21.773 1.00 92.50 170 LEU A CA 1
ATOM 1270 C C . LEU A 1 170 ? -14.582 -3.884 23.068 1.00 92.50 170 LEU A C 1
ATOM 1272 O O . LEU A 1 170 ? -15.321 -4.871 23.042 1.00 92.50 170 LEU A O 1
ATOM 1276 N N . GLN A 1 171 ? -14.351 -3.191 24.184 1.00 94.75 171 GLN A N 1
ATOM 1277 C CA . GLN A 1 171 ? -14.998 -3.514 25.451 1.00 94.75 171 GLN A CA 1
ATOM 1278 C C . GLN A 1 171 ? -16.515 -3.316 25.354 1.00 94.75 171 GLN A C 1
ATOM 1280 O O . GLN A 1 171 ? -17.263 -4.227 25.698 1.00 94.75 171 GLN A O 1
ATOM 1285 N N . ALA A 1 172 ? -16.974 -2.192 24.798 1.00 94.12 172 ALA A N 1
ATOM 1286 C CA . ALA A 1 172 ? -18.397 -1.917 24.612 1.00 94.12 172 ALA A CA 1
ATOM 1287 C C . ALA A 1 172 ? -19.079 -2.953 23.700 1.00 94.12 172 ALA A C 1
ATOM 1289 O O . ALA A 1 172 ? -20.169 -3.433 24.011 1.00 94.12 172 ALA A O 1
ATOM 1290 N N . VAL A 1 173 ? -18.421 -3.363 22.608 1.00 95.12 173 VAL A N 1
ATOM 1291 C CA . VAL A 1 173 ? -18.906 -4.442 21.726 1.00 95.12 173 VAL A CA 1
ATOM 1292 C C . VAL A 1 173 ? -18.973 -5.782 22.459 1.00 95.12 173 VAL A C 1
ATOM 1294 O O . VAL A 1 173 ? -19.950 -6.515 22.302 1.00 95.12 173 VAL A O 1
ATOM 1297 N N . THR A 1 174 ? -17.982 -6.087 23.295 1.00 95.62 174 THR A N 1
ATOM 1298 C CA . THR A 1 174 ? -17.964 -7.313 24.107 1.00 95.62 174 THR A CA 1
ATOM 1299 C C . THR A 1 174 ? -19.097 -7.317 25.136 1.00 95.62 174 THR A C 1
ATOM 1301 O O . THR A 1 174 ? -19.779 -8.328 25.306 1.00 95.62 174 THR A O 1
ATOM 1304 N N . ASP A 1 175 ? -19.355 -6.182 25.781 1.00 95.94 175 ASP A N 1
ATOM 1305 C CA . ASP A 1 175 ? -20.436 -6.042 26.758 1.00 95.94 175 ASP A CA 1
ATOM 1306 C C . ASP A 1 175 ? -21.812 -6.165 26.088 1.00 95.94 175 ASP A C 1
ATOM 1308 O O . ASP A 1 175 ? -22.683 -6.885 26.580 1.00 95.94 175 ASP A O 1
ATOM 1312 N N . MET A 1 176 ? -21.998 -5.544 24.919 1.00 93.88 176 MET A N 1
ATOM 1313 C CA . MET A 1 176 ? -23.228 -5.685 24.133 1.00 93.88 176 MET A CA 1
ATOM 1314 C C . MET A 1 176 ? -23.458 -7.119 23.648 1.00 93.88 176 MET A C 1
ATOM 1316 O O . MET A 1 176 ? -24.589 -7.608 23.687 1.00 93.88 176 MET A O 1
ATOM 1320 N N . TRP A 1 177 ? -22.390 -7.811 23.245 1.00 93.88 177 TRP A N 1
ATOM 1321 C CA . TRP A 1 177 ? -22.448 -9.225 22.883 1.00 93.88 177 TRP A CA 1
ATOM 1322 C C . TRP A 1 177 ? -22.891 -10.094 24.065 1.00 93.88 177 TRP A C 1
ATOM 1324 O O . TRP A 1 177 ? -23.782 -10.932 23.921 1.00 93.88 177 TRP A O 1
ATOM 1334 N N . ASN A 1 178 ? -22.330 -9.856 25.254 1.00 96.25 178 ASN A N 1
ATOM 1335 C CA . ASN A 1 178 ? -22.702 -10.579 26.474 1.00 96.25 178 ASN A CA 1
ATOM 1336 C C . ASN A 1 178 ? -24.162 -10.335 26.891 1.00 96.25 178 ASN A C 1
ATOM 1338 O O . ASN A 1 178 ? -24.775 -11.200 27.516 1.00 96.25 178 ASN A O 1
ATOM 1342 N N . LEU A 1 179 ? -24.736 -9.187 26.520 1.00 95.75 179 LEU A N 1
ATOM 1343 C CA . LEU A 1 179 ? -26.152 -8.864 26.721 1.00 95.75 179 LEU A CA 1
ATOM 1344 C C . LEU A 1 179 ? -27.081 -9.489 25.664 1.00 95.75 179 LEU A C 1
ATOM 1346 O O . LEU A 1 179 ? -28.298 -9.326 25.754 1.00 95.75 179 LEU A O 1
ATOM 1350 N N . GLY A 1 180 ? -26.538 -10.214 24.680 1.00 94.69 180 GLY A N 1
ATOM 1351 C CA . GLY A 1 180 ? -27.316 -10.887 23.639 1.00 94.69 180 GLY A CA 1
ATOM 1352 C C . GLY A 1 180 ? -27.950 -9.932 22.627 1.00 94.69 180 GLY A C 1
ATOM 1353 O O . GLY A 1 180 ? -28.964 -10.276 22.015 1.00 94.69 180 GLY A O 1
ATOM 1354 N N . LEU A 1 181 ? -27.387 -8.730 22.461 1.00 95.31 181 LEU A N 1
ATOM 1355 C CA . LEU A 1 181 ? -27.831 -7.793 21.432 1.00 95.31 181 LEU A CA 1
ATOM 1356 C C . LEU A 1 181 ? -27.548 -8.359 20.029 1.00 95.31 181 LEU A C 1
ATOM 1358 O O . LEU A 1 181 ? -26.562 -9.074 19.832 1.00 95.31 181 LEU A O 1
ATOM 1362 N N . PRO A 1 182 ? -28.401 -8.055 19.035 1.00 95.00 182 PRO A N 1
ATOM 1363 C CA . PRO A 1 182 ? -28.189 -8.526 17.674 1.00 95.00 182 PRO A CA 1
ATOM 1364 C C . PRO A 1 182 ? -26.925 -7.898 17.072 1.00 95.00 182 PRO A C 1
ATOM 1366 O O . PRO A 1 182 ? -26.568 -6.757 17.376 1.00 95.00 182 PRO A O 1
ATOM 1369 N N . SER A 1 183 ? -26.270 -8.627 16.165 1.00 92.94 183 SER A N 1
ATOM 1370 C CA . SER A 1 183 ? -25.012 -8.199 15.535 1.00 92.94 183 SER A CA 1
ATOM 1371 C C . SER A 1 183 ? -25.128 -6.866 14.797 1.00 92.94 183 SER A C 1
ATOM 1373 O O . SER A 1 183 ? -24.159 -6.115 14.752 1.00 92.94 183 SER A O 1
ATOM 1375 N N . GLU A 1 184 ? -26.309 -6.551 14.257 1.00 94.62 184 GLU A N 1
ATOM 1376 C CA . GLU A 1 184 ? -26.581 -5.259 13.623 1.00 94.62 184 GLU A CA 1
ATOM 1377 C C . GLU A 1 184 ? -26.383 -4.105 14.610 1.00 94.62 184 GLU A C 1
ATOM 1379 O O . GLU A 1 184 ? -25.714 -3.135 14.275 1.00 94.62 184 GLU A O 1
ATOM 1384 N N . THR A 1 185 ? -26.875 -4.218 15.848 1.00 93.62 185 THR A N 1
ATOM 1385 C CA . THR A 1 185 ? -26.711 -3.169 16.868 1.00 93.62 185 THR A CA 1
ATOM 1386 C C . THR A 1 185 ? -25.245 -2.971 17.250 1.00 93.62 185 THR A C 1
ATOM 1388 O O . THR A 1 185 ? -24.799 -1.832 17.380 1.00 93.62 185 THR A O 1
ATOM 1391 N N . CYS A 1 186 ? -24.473 -4.056 17.369 1.00 92.75 186 CYS A N 1
ATOM 1392 C CA . CYS A 1 186 ? -23.031 -3.965 17.612 1.00 92.75 186 CYS A CA 1
ATOM 1393 C C . CYS A 1 186 ? -22.301 -3.271 16.452 1.00 92.75 186 CYS A C 1
ATOM 1395 O O . CYS A 1 186 ? -21.374 -2.493 16.680 1.00 92.75 186 CYS A O 1
ATOM 1397 N N . LEU A 1 187 ? -22.728 -3.534 15.214 1.00 93.75 187 LEU A N 1
ATOM 1398 C CA . LEU A 1 187 ? -22.136 -2.949 14.014 1.00 93.75 187 LEU A CA 1
ATOM 1399 C C . LEU A 1 187 ? -22.471 -1.457 13.890 1.00 93.75 187 LEU A C 1
ATOM 1401 O O . LEU A 1 187 ? -21.565 -0.664 13.654 1.00 93.75 187 LEU A O 1
ATOM 1405 N N . TRP A 1 188 ? -23.720 -1.066 14.164 1.00 94.88 188 TRP A N 1
ATOM 1406 C CA . TRP A 1 188 ? -24.135 0.341 14.251 1.00 94.88 188 TRP A CA 1
ATOM 1407 C C . TRP A 1 188 ? -23.319 1.122 15.286 1.00 94.88 188 TRP A C 1
ATOM 1409 O O . TRP A 1 188 ? -22.887 2.239 15.017 1.00 94.88 188 TRP A O 1
ATOM 1419 N N . HIS A 1 189 ? -23.072 0.531 16.459 1.00 92.56 189 HIS A N 1
ATOM 1420 C CA . HIS A 1 189 ? -22.248 1.162 17.490 1.00 92.56 189 HIS A CA 1
ATOM 1421 C C . HIS A 1 189 ? -20.797 1.362 17.036 1.00 92.56 189 HIS A C 1
ATOM 1423 O O . HIS A 1 189 ? -20.220 2.428 17.247 1.00 92.56 189 HIS A O 1
ATOM 1429 N N . LEU A 1 190 ? -20.204 0.350 16.397 1.00 93.31 190 LEU A N 1
ATOM 1430 C CA . LEU A 1 190 ? -18.846 0.455 15.869 1.00 93.31 190 LEU A CA 1
ATOM 1431 C C . LEU A 1 190 ? -18.755 1.522 14.768 1.00 93.31 190 LEU A C 1
ATOM 1433 O O . LEU A 1 190 ? -17.809 2.307 14.755 1.00 93.31 190 LEU A O 1
ATOM 1437 N N . GLU A 1 191 ? -19.739 1.568 13.870 1.00 94.62 191 GLU A N 1
ATOM 1438 C CA . GLU A 1 191 ? -19.802 2.552 12.791 1.00 94.62 191 GLU A CA 1
ATOM 1439 C C . GLU A 1 191 ? -19.866 3.986 13.329 1.00 94.62 191 GLU A C 1
ATOM 1441 O O . GLU A 1 191 ? -19.069 4.823 12.905 1.00 94.62 191 GLU A O 1
ATOM 1446 N N . ASP A 1 192 ? -20.740 4.262 14.301 1.00 94.44 192 ASP A N 1
ATOM 1447 C CA . ASP A 1 192 ? -20.867 5.588 14.921 1.00 94.44 192 ASP A CA 1
ATOM 1448 C C . ASP A 1 192 ? -19.539 6.054 15.548 1.00 94.44 192 ASP A C 1
ATOM 1450 O O . ASP A 1 192 ? -19.085 7.186 15.346 1.00 94.44 192 ASP A O 1
ATOM 1454 N N . HIS A 1 193 ? -18.833 5.148 16.231 1.00 90.81 193 HIS A N 1
ATOM 1455 C CA . HIS A 1 193 ? -17.531 5.473 16.803 1.00 90.81 193 HIS A CA 1
ATOM 1456 C C . HIS A 1 193 ? -16.437 5.694 15.750 1.00 90.81 193 HIS A C 1
ATOM 1458 O O . HIS A 1 193 ? -15.625 6.612 15.909 1.00 90.81 193 HIS A O 1
ATOM 1464 N N . LEU A 1 194 ? -16.415 4.918 14.663 1.00 91.62 194 LEU A N 1
ATOM 1465 C CA . LEU A 1 194 ? -15.483 5.139 13.550 1.00 91.62 194 LEU A CA 1
ATOM 1466 C C . LEU A 1 194 ? -15.773 6.458 12.818 1.00 91.62 194 LEU A C 1
ATOM 1468 O O . LEU A 1 194 ? -14.841 7.182 12.460 1.00 91.62 194 LEU A O 1
ATOM 1472 N N . GLN A 1 195 ? -17.046 6.825 12.654 1.00 92.00 195 GLN A N 1
ATOM 1473 C CA . GLN A 1 195 ? -17.431 8.131 12.116 1.00 92.00 195 GLN A CA 1
ATOM 1474 C C . GLN A 1 195 ? -16.947 9.267 13.023 1.00 92.00 195 GLN A C 1
ATOM 1476 O O . GLN A 1 195 ? -16.404 10.260 12.536 1.00 92.00 195 GLN A O 1
ATOM 1481 N N . ASN A 1 196 ? -17.058 9.112 14.343 1.00 88.50 196 ASN A N 1
ATOM 1482 C CA . ASN A 1 196 ? -16.535 10.086 15.300 1.00 88.50 196 ASN A CA 1
ATOM 1483 C C . ASN A 1 196 ? -15.007 10.260 15.174 1.00 88.50 196 ASN A C 1
ATOM 1485 O O . ASN A 1 196 ? -14.517 11.391 15.163 1.00 88.50 196 ASN A O 1
ATOM 1489 N N . VAL A 1 197 ? -14.249 9.167 15.002 1.00 87.62 197 VAL A N 1
ATOM 1490 C CA . VAL A 1 197 ? -12.802 9.226 14.699 1.00 87.62 197 VAL A CA 1
ATOM 1491 C C . VAL A 1 197 ? -12.547 10.046 13.440 1.00 87.62 197 VAL A C 1
ATOM 1493 O O . VAL A 1 197 ? -11.732 10.967 13.464 1.00 87.62 197 VAL A O 1
ATOM 1496 N N . TYR A 1 198 ? -13.279 9.764 12.364 1.00 89.12 198 TYR A N 1
ATOM 1497 C CA . TYR A 1 198 ? -13.143 10.488 11.105 1.00 89.12 198 TYR A CA 1
ATOM 1498 C C . TYR A 1 198 ? -13.439 11.990 11.255 1.00 89.12 198 TYR A C 1
ATOM 1500 O O . TYR A 1 198 ? -12.646 12.825 10.813 1.00 89.12 198 TYR A O 1
ATOM 1508 N N . PHE A 1 199 ? -14.534 12.363 11.925 1.00 90.06 199 PHE A N 1
ATOM 1509 C CA . PHE A 1 199 ? -14.874 13.772 12.148 1.00 90.06 199 PHE A CA 1
ATOM 1510 C C . PHE A 1 199 ? -13.825 14.493 12.998 1.00 90.06 199 PHE A C 1
ATOM 1512 O O . PHE A 1 199 ? -13.445 15.618 12.665 1.00 90.06 199 PHE A O 1
ATOM 1519 N N . LYS A 1 200 ? -13.295 13.841 14.041 1.00 87.31 200 LYS A N 1
ATOM 1520 C CA . LYS A 1 200 ? -12.184 14.384 14.837 1.00 87.31 200 LYS A CA 1
ATOM 1521 C C . LYS A 1 200 ? -10.925 14.582 13.992 1.00 87.31 200 LYS A C 1
ATOM 1523 O O . LYS A 1 200 ? -10.315 15.645 14.081 1.00 87.31 200 LYS A O 1
ATOM 1528 N N . SER A 1 201 ? -10.564 13.620 13.140 1.00 88.62 201 SER A N 1
ATOM 1529 C CA . SER A 1 201 ? -9.432 13.740 12.205 1.00 88.62 201 SER A CA 1
ATOM 1530 C C . SER A 1 201 ? -9.618 14.857 11.178 1.00 88.62 201 SER A C 1
ATOM 1532 O O . SER A 1 201 ? -8.648 15.513 10.803 1.00 88.62 201 SER A O 1
ATOM 1534 N N . LYS A 1 202 ? -10.854 15.121 10.744 1.00 87.56 202 LYS A N 1
ATOM 1535 C CA . LYS A 1 202 ? -11.153 16.228 9.830 1.00 87.56 202 LYS A CA 1
ATOM 1536 C C . LYS A 1 202 ? -10.975 17.592 10.500 1.00 87.56 202 LYS A C 1
ATOM 1538 O O . LYS A 1 202 ? -10.305 18.454 9.940 1.00 87.56 202 LYS A O 1
ATOM 1543 N N . VAL A 1 203 ? -11.521 17.772 11.706 1.00 87.38 203 VAL A N 1
ATOM 1544 C CA . VAL A 1 203 ? -11.301 18.995 12.506 1.00 87.38 203 VAL A CA 1
ATOM 1545 C C . VAL A 1 203 ? -9.808 19.180 12.780 1.00 87.38 203 VAL A C 1
ATOM 1547 O O . VAL A 1 203 ? -9.281 20.283 12.672 1.00 87.38 203 VAL A O 1
ATOM 1550 N N . LEU A 1 204 ? -9.106 18.083 13.066 1.00 85.00 204 LEU A N 1
ATOM 1551 C CA . LEU A 1 204 ? -7.664 18.079 13.255 1.00 85.00 204 LEU A CA 1
ATOM 1552 C C . LEU A 1 204 ? -6.895 18.571 12.016 1.00 85.00 204 LEU A C 1
ATOM 1554 O O . LEU A 1 204 ? -5.953 19.348 12.169 1.00 85.00 204 LEU A O 1
ATOM 1558 N N . ALA A 1 205 ? -7.305 18.170 10.810 1.00 83.88 205 ALA A N 1
ATOM 1559 C CA . ALA A 1 205 ? -6.692 18.634 9.564 1.00 83.88 205 ALA A CA 1
ATOM 1560 C C . ALA A 1 205 ? -6.810 20.159 9.403 1.00 83.88 205 ALA A C 1
ATOM 1562 O O . ALA A 1 205 ? -5.834 20.824 9.053 1.00 83.88 205 ALA A O 1
ATOM 1563 N N . GLU A 1 206 ? -7.989 20.715 9.697 1.00 83.44 206 GLU A N 1
ATOM 1564 C CA . GLU A 1 206 ? -8.249 22.158 9.617 1.00 83.44 206 GLU A CA 1
ATOM 1565 C C . GLU A 1 206 ? -7.417 22.932 10.653 1.00 83.44 206 GLU A C 1
ATOM 1567 O O . GLU A 1 206 ? -6.720 23.884 10.304 1.00 83.44 206 GLU A O 1
ATOM 1572 N N . VAL A 1 207 ? -7.379 22.458 11.903 1.00 82.44 207 VAL A N 1
ATOM 1573 C CA . VAL A 1 207 ? -6.550 23.054 12.966 1.00 82.44 207 VAL A CA 1
ATOM 1574 C C . VAL A 1 207 ? -5.061 23.001 12.610 1.00 82.44 207 VAL A C 1
ATOM 1576 O O . VAL A 1 207 ? -4.327 23.961 12.848 1.00 82.44 207 VAL A O 1
ATOM 1579 N N . MET A 1 208 ? -4.590 21.899 12.023 1.00 79.44 208 MET A N 1
ATOM 1580 C CA . MET A 1 208 ? -3.197 21.773 11.596 1.00 79.44 208 MET A CA 1
ATOM 1581 C C . MET A 1 208 ? -2.856 22.750 10.461 1.00 79.44 208 MET A C 1
ATOM 1583 O O . MET A 1 208 ? -1.759 23.316 10.462 1.00 79.44 208 MET A O 1
ATOM 1587 N N . ALA A 1 209 ? -3.778 22.977 9.520 1.00 80.50 209 ALA A N 1
ATOM 1588 C CA . ALA A 1 209 ? -3.604 23.952 8.446 1.00 80.50 209 ALA A CA 1
ATOM 1589 C C . ALA A 1 209 ? -3.502 25.389 8.990 1.00 80.50 209 ALA A C 1
ATOM 1591 O O . ALA A 1 209 ? -2.585 26.123 8.607 1.00 80.50 209 ALA A O 1
ATOM 1592 N N . ASP A 1 210 ? -4.361 25.758 9.943 1.00 82.75 210 ASP A N 1
ATOM 1593 C CA . ASP A 1 210 ? -4.333 27.073 10.596 1.00 82.75 210 ASP A CA 1
ATOM 1594 C C . ASP A 1 210 ? -3.042 27.296 11.400 1.00 82.75 210 ASP A C 1
ATOM 1596 O O . ASP A 1 210 ? -2.413 28.356 11.308 1.00 82.75 210 ASP A O 1
ATOM 1600 N N . LEU A 1 211 ? -2.583 26.283 12.144 1.00 78.12 211 LEU A N 1
ATOM 1601 C CA . LEU A 1 211 ? -1.320 26.351 12.891 1.00 78.12 211 LEU A CA 1
ATOM 1602 C C . LEU A 1 211 ? -0.103 26.472 11.965 1.00 78.12 211 LEU A C 1
ATOM 1604 O O . LEU A 1 211 ? 0.849 27.193 12.283 1.00 78.12 211 LEU A O 1
ATOM 1608 N N . LYS A 1 212 ? -0.142 25.809 10.800 1.00 77.12 212 LYS A N 1
ATOM 1609 C CA . LYS A 1 212 ? 0.889 25.938 9.762 1.00 77.12 212 LYS A CA 1
ATOM 1610 C C . LYS A 1 212 ? 0.908 27.351 9.172 1.00 77.12 212 LYS A C 1
ATOM 1612 O O . LYS A 1 212 ? 1.994 27.889 8.965 1.00 77.12 212 LYS A O 1
ATOM 1617 N N . ALA A 1 213 ? -0.254 27.978 8.969 1.00 77.94 213 ALA A N 1
ATOM 1618 C CA . ALA A 1 213 ? -0.357 29.369 8.515 1.00 77.94 213 ALA A CA 1
ATOM 1619 C C . ALA A 1 213 ? 0.174 30.379 9.552 1.00 77.94 213 ALA A C 1
ATOM 1621 O O . ALA A 1 213 ? 0.729 31.413 9.184 1.00 77.94 213 ALA A O 1
ATOM 1622 N N . GLN A 1 214 ? 0.055 30.064 10.844 1.00 79.00 214 GLN A N 1
ATOM 1623 C CA . GLN A 1 214 ? 0.556 30.893 11.946 1.00 79.00 214 GLN A CA 1
ATOM 1624 C C . GLN A 1 214 ? 2.040 30.657 12.289 1.00 79.00 214 GLN A C 1
ATOM 1626 O O . GLN A 1 214 ? 2.584 31.356 13.145 1.00 79.00 214 GLN A O 1
ATOM 1631 N N . GLY A 1 215 ? 2.715 29.698 11.643 1.00 68.75 215 GLY A N 1
ATOM 1632 C CA . GLY A 1 215 ? 4.144 29.429 11.846 1.00 68.75 215 GLY A CA 1
ATOM 1633 C C . GLY A 1 215 ? 4.504 28.839 13.218 1.00 68.75 215 GLY A C 1
ATOM 1634 O O . GLY A 1 215 ? 5.655 28.948 13.643 1.00 68.75 215 GLY A O 1
ATOM 1635 N N . GLN A 1 216 ? 3.548 28.232 13.933 1.00 70.75 216 GLN A N 1
ATOM 1636 C CA . GLN A 1 216 ? 3.802 27.624 15.244 1.00 70.75 216 GLN A CA 1
ATOM 1637 C C . GLN A 1 216 ? 4.411 26.210 15.135 1.00 70.75 216 GLN A C 1
ATOM 1639 O O . GLN A 1 216 ? 4.069 25.453 14.223 1.00 70.75 216 GLN A O 1
ATOM 1644 N N . PRO A 1 217 ? 5.290 25.801 16.076 1.00 64.19 217 PRO A N 1
ATOM 1645 C CA . PRO A 1 217 ? 5.866 24.459 16.087 1.00 64.19 217 PRO A CA 1
ATOM 1646 C C . PRO A 1 217 ? 4.808 23.399 16.437 1.00 64.19 217 PRO A C 1
ATOM 1648 O O . PRO A 1 217 ? 4.243 23.384 17.533 1.00 64.19 217 PRO A O 1
ATOM 1651 N N . ILE A 1 218 ? 4.569 22.468 15.512 1.00 67.94 218 ILE A N 1
ATOM 1652 C CA . ILE A 1 218 ? 3.570 21.402 15.659 1.00 67.94 218 ILE A CA 1
ATOM 1653 C C . ILE A 1 218 ? 4.098 20.342 16.634 1.00 67.94 218 ILE A C 1
ATOM 1655 O O . ILE A 1 218 ? 4.907 19.487 16.278 1.00 67.94 218 ILE A O 1
ATOM 1659 N N . THR A 1 219 ? 3.633 20.386 17.883 1.00 72.56 219 THR A N 1
ATOM 1660 C CA . THR A 1 219 ? 3.956 19.375 18.902 1.00 72.56 219 THR A CA 1
ATOM 1661 C C . THR A 1 219 ? 2.751 18.470 19.141 1.00 72.56 219 THR A C 1
ATOM 1663 O O . THR A 1 219 ? 1.649 18.964 19.379 1.00 72.56 219 THR A O 1
ATOM 1666 N N . LYS A 1 220 ? 2.965 17.145 19.158 1.00 69.00 220 LYS A N 1
ATOM 1667 C CA . LYS A 1 220 ? 1.912 16.128 19.379 1.00 69.00 220 LYS A CA 1
ATOM 1668 C C . LYS A 1 220 ? 1.071 16.401 20.638 1.00 69.00 220 LYS A C 1
ATOM 1670 O O . LYS A 1 220 ? -0.132 16.196 20.624 1.00 69.00 220 LYS A O 1
ATOM 1675 N N . ALA A 1 221 ? 1.689 16.923 21.700 1.00 65.69 221 ALA A N 1
ATOM 1676 C CA . ALA A 1 221 ? 1.014 17.271 22.955 1.00 65.69 221 ALA A CA 1
ATOM 1677 C C . ALA A 1 221 ? 0.138 18.540 22.871 1.00 65.69 221 ALA A C 1
ATOM 1679 O O . ALA A 1 221 ? -0.916 18.603 23.500 1.00 65.69 221 ALA A O 1
ATOM 1680 N N . SER A 1 222 ? 0.537 19.541 22.077 1.00 66.44 222 SER A N 1
ATOM 1681 C CA . SER A 1 222 ? -0.286 20.741 21.843 1.00 66.44 222 SER A CA 1
ATOM 1682 C C . SER A 1 222 ? -1.549 20.374 21.058 1.00 66.44 222 SER A C 1
ATOM 1684 O O . SER A 1 222 ? -2.658 20.775 21.400 1.00 66.44 222 SER A O 1
ATOM 1686 N N . LEU A 1 223 ? -1.374 19.490 20.075 1.00 70.38 223 LEU A N 1
ATOM 1687 C CA . LEU A 1 223 ? -2.441 18.930 19.256 1.00 70.38 223 LEU A CA 1
ATOM 1688 C C . LEU A 1 223 ? -3.422 18.070 20.073 1.00 70.38 223 LEU A C 1
ATOM 1690 O O . LEU A 1 223 ? -4.632 18.189 19.907 1.00 70.38 223 LEU A O 1
ATOM 1694 N N . ALA A 1 224 ? -2.892 17.266 21.006 1.00 69.88 224 ALA A N 1
ATOM 1695 C CA . ALA A 1 224 ? -3.668 16.483 21.977 1.00 69.88 224 ALA A CA 1
ATOM 1696 C C . ALA A 1 224 ? -4.635 17.360 22.763 1.00 69.88 224 ALA A C 1
ATOM 1698 O O . ALA A 1 224 ? -5.825 17.074 22.895 1.00 69.88 224 ALA A O 1
ATOM 1699 N N . THR A 1 225 ? -4.085 18.465 23.261 1.00 73.06 225 THR A N 1
ATOM 1700 C CA . THR A 1 225 ? -4.773 19.377 24.165 1.00 73.06 225 THR A CA 1
ATOM 1701 C C . THR A 1 225 ? -5.816 20.205 23.417 1.00 73.06 225 THR A C 1
ATOM 1703 O O . THR A 1 225 ? -6.894 20.441 23.950 1.00 73.06 225 THR A O 1
ATOM 1706 N N . ALA A 1 226 ? -5.538 20.593 22.168 1.00 68.00 226 ALA A N 1
ATOM 1707 C CA . ALA A 1 226 ? -6.468 21.357 21.335 1.00 68.00 226 ALA A CA 1
ATOM 1708 C C . ALA A 1 226 ? -7.740 20.572 20.961 1.00 68.00 226 ALA A C 1
ATOM 1710 O O . ALA A 1 226 ? -8.794 21.173 20.777 1.00 68.00 226 ALA A O 1
ATOM 1711 N N . ILE A 1 227 ? -7.647 19.241 20.860 1.00 72.19 227 ILE A N 1
ATOM 1712 C CA . ILE A 1 227 ? -8.752 18.371 20.409 1.00 72.19 227 ILE A CA 1
ATOM 1713 C C . ILE A 1 227 ? -9.363 17.566 21.566 1.00 72.19 227 ILE A C 1
ATOM 1715 O O . ILE A 1 227 ? -10.407 16.935 21.406 1.00 72.19 227 ILE A O 1
ATOM 1719 N N . GLY A 1 228 ? -8.759 17.618 22.758 1.00 68.19 228 GLY A N 1
ATOM 1720 C CA . GLY A 1 228 ? -9.245 16.897 23.935 1.00 68.19 228 GLY A CA 1
ATOM 1721 C C . GLY A 1 228 ? -9.147 15.380 23.771 1.00 68.19 228 GLY A C 1
ATOM 1722 O O . GLY A 1 228 ? -10.057 14.657 24.172 1.00 68.19 228 GLY A O 1
ATOM 1723 N N . VAL A 1 229 ? -8.075 14.901 23.131 1.00 72.44 229 VAL A N 1
ATOM 1724 C CA . VAL A 1 229 ? -7.836 13.475 22.870 1.00 72.44 229 VAL A CA 1
ATOM 1725 C C . VAL A 1 229 ? -6.510 13.045 23.490 1.00 72.44 229 VAL A C 1
ATOM 1727 O O . VAL A 1 229 ? -5.533 13.795 23.474 1.00 72.44 229 VAL A O 1
ATOM 1730 N N . ASP A 1 230 ? -6.475 11.821 24.020 1.00 72.69 230 ASP A N 1
ATOM 1731 C CA . ASP A 1 230 ? -5.278 11.218 24.598 1.00 72.69 230 ASP A CA 1
ATOM 1732 C C . ASP A 1 230 ? -4.120 11.126 23.597 1.00 72.69 230 ASP A C 1
ATOM 1734 O O . ASP A 1 230 ? -4.290 10.849 22.407 1.00 72.69 230 ASP A O 1
ATOM 1738 N N . ALA A 1 231 ? -2.895 11.297 24.100 1.00 65.19 231 ALA A N 1
ATOM 1739 C CA . ALA A 1 231 ? -1.684 11.304 23.279 1.00 65.19 231 ALA A CA 1
ATOM 1740 C C . ALA A 1 231 ? -1.447 9.993 22.500 1.00 65.19 231 ALA A C 1
ATOM 1742 O O . ALA A 1 231 ? -0.742 10.001 21.488 1.00 65.19 231 ALA A O 1
ATOM 1743 N N . THR A 1 232 ? -2.027 8.878 22.956 1.00 71.00 232 THR A N 1
ATOM 1744 C CA . THR A 1 232 ? -1.969 7.563 22.297 1.00 71.00 232 THR A CA 1
ATOM 1745 C C . THR A 1 232 ? -2.839 7.493 21.049 1.00 71.00 232 THR A C 1
ATOM 1747 O O . THR A 1 232 ? -2.459 6.851 20.072 1.00 71.00 232 THR A O 1
ATOM 1750 N N . ASP A 1 233 ? -3.977 8.184 21.056 1.00 78.25 233 ASP A N 1
ATOM 1751 C CA . ASP A 1 233 ? -4.995 8.084 20.007 1.00 78.25 233 ASP A CA 1
ATOM 1752 C C . ASP A 1 233 ? -4.739 9.093 18.876 1.00 78.25 233 ASP A C 1
ATOM 1754 O O . ASP A 1 233 ? -5.220 8.933 17.755 1.00 78.25 233 ASP A O 1
ATOM 1758 N N . ILE A 1 234 ? -3.888 10.091 19.128 1.00 77.81 234 ILE A N 1
ATOM 1759 C CA . ILE A 1 234 ? -3.450 11.073 18.128 1.00 77.81 234 ILE A CA 1
ATOM 1760 C C . ILE A 1 234 ? -2.692 10.428 16.980 1.00 77.81 234 ILE A C 1
ATOM 1762 O O . ILE A 1 234 ? -2.825 10.891 15.856 1.00 77.81 234 ILE A O 1
ATOM 1766 N N . ALA A 1 235 ? -1.897 9.384 17.228 1.00 77.06 235 ALA A N 1
ATOM 1767 C CA . ALA A 1 235 ? -1.172 8.713 16.151 1.00 77.06 235 ALA A CA 1
ATOM 1768 C C . ALA A 1 235 ? -2.144 8.141 15.107 1.00 77.06 235 ALA A C 1
ATOM 1770 O O . ALA A 1 235 ? -1.923 8.310 13.913 1.00 77.06 235 ALA A O 1
ATOM 1771 N N . LEU A 1 236 ? -3.249 7.550 15.569 1.00 81.06 236 LEU A N 1
ATOM 1772 C CA . LEU A 1 236 ? -4.316 7.034 14.717 1.00 81.06 236 LEU A CA 1
ATOM 1773 C C . LEU A 1 236 ? -5.113 8.161 14.047 1.00 81.06 236 LEU A C 1
ATOM 1775 O O . LEU A 1 236 ? -5.436 8.078 12.867 1.00 81.06 236 LEU A O 1
ATOM 1779 N N . LEU A 1 237 ? -5.404 9.246 14.767 1.00 83.50 237 LEU A N 1
ATOM 1780 C CA . LEU A 1 237 ? -6.100 10.388 14.170 1.00 83.50 237 LEU A CA 1
ATOM 1781 C C . LEU A 1 237 ? -5.254 11.093 13.103 1.00 83.50 237 LEU A C 1
ATOM 1783 O O . LEU A 1 237 ? -5.809 11.540 12.100 1.00 83.50 237 LEU A O 1
ATOM 1787 N N . LEU A 1 238 ? -3.935 11.176 13.307 1.00 79.50 238 LEU A N 1
ATOM 1788 C CA . LEU A 1 238 ? -2.980 11.769 12.374 1.00 79.50 238 LEU A CA 1
ATOM 1789 C C . LEU A 1 238 ? -2.836 10.950 11.094 1.00 79.50 238 LEU A C 1
ATOM 1791 O O . LEU A 1 238 ? -2.736 11.550 10.032 1.00 79.50 238 LEU A O 1
ATOM 1795 N N . THR A 1 239 ? -2.845 9.616 11.160 1.00 80.81 239 THR A N 1
ATOM 1796 C CA . THR A 1 239 ? -2.790 8.794 9.939 1.00 80.81 239 THR A CA 1
ATOM 1797 C C . THR A 1 239 ? -4.056 8.965 9.105 1.00 80.81 239 THR A C 1
ATOM 1799 O O . THR A 1 239 ? -3.970 9.183 7.899 1.00 80.81 239 THR A O 1
ATOM 1802 N N . VAL A 1 240 ? -5.233 8.964 9.738 1.00 85.06 240 VAL A N 1
ATOM 1803 C CA . VAL A 1 240 ? -6.506 9.241 9.046 1.00 85.06 240 VAL A CA 1
ATOM 1804 C C . VAL A 1 240 ? -6.517 10.664 8.474 1.00 85.06 240 VAL A C 1
ATOM 1806 O O . VAL A 1 240 ? -6.926 10.876 7.334 1.00 85.06 240 VAL A O 1
ATOM 1809 N N . MET A 1 241 ? -6.015 11.643 9.227 1.00 85.00 241 MET A N 1
ATOM 1810 C CA . MET A 1 241 ? -5.873 13.025 8.768 1.00 85.00 241 MET A CA 1
ATOM 1811 C C . MET A 1 241 ? -4.937 13.137 7.554 1.00 85.00 241 MET A C 1
ATOM 1813 O O . MET A 1 241 ? -5.283 13.826 6.601 1.00 85.00 241 MET A O 1
ATOM 1817 N N . ASP A 1 242 ? -3.789 12.457 7.556 1.00 82.81 242 ASP A N 1
ATOM 1818 C CA . ASP A 1 242 ? -2.825 12.491 6.449 1.00 82.81 242 ASP A CA 1
ATOM 1819 C C . ASP A 1 242 ? -3.448 11.962 5.150 1.00 82.81 242 ASP A C 1
ATOM 1821 O O . ASP A 1 242 ? -3.386 12.617 4.109 1.00 82.81 242 ASP A O 1
ATOM 1825 N N . THR A 1 243 ? -4.186 10.848 5.229 1.00 83.94 243 THR A N 1
ATOM 1826 C CA . THR A 1 243 ? -4.939 10.336 4.070 1.00 83.94 243 THR A CA 1
ATOM 1827 C C . THR A 1 243 ? -6.002 11.320 3.576 1.00 83.94 243 THR A C 1
ATOM 1829 O O . THR A 1 243 ? -6.195 11.468 2.369 1.00 83.94 243 THR A O 1
ATOM 1832 N N . TYR A 1 244 ? -6.666 12.035 4.490 1.00 83.38 244 TYR A N 1
ATOM 1833 C CA . TYR A 1 244 ? -7.648 13.059 4.138 1.00 83.38 244 TYR A CA 1
ATOM 1834 C C . TYR A 1 244 ? -6.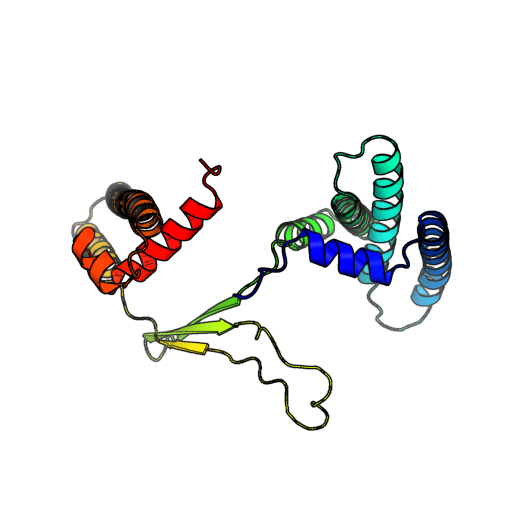994 14.266 3.453 1.00 83.38 244 TYR A C 1
ATOM 1836 O O . TYR A 1 244 ? -7.530 14.762 2.465 1.00 83.38 244 TYR A O 1
ATOM 1844 N N . ILE A 1 245 ? -5.833 14.721 3.933 1.00 79.69 245 ILE A N 1
ATOM 1845 C CA . ILE A 1 245 ? -5.093 15.839 3.333 1.00 79.69 245 ILE A CA 1
ATOM 1846 C C . ILE A 1 245 ? -4.614 15.475 1.925 1.00 79.69 245 ILE A C 1
ATOM 1848 O O . ILE A 1 245 ? -4.801 16.274 1.010 1.00 79.69 245 ILE A O 1
ATOM 1852 N N . ASN A 1 246 ? -4.063 14.273 1.735 1.00 76.19 246 ASN A N 1
ATOM 1853 C CA . ASN A 1 246 ? -3.548 13.827 0.436 1.00 76.19 246 ASN A CA 1
ATOM 1854 C C . ASN A 1 246 ? -4.656 13.652 -0.618 1.00 76.19 246 ASN A C 1
ATOM 1856 O O . ASN A 1 246 ? -4.416 13.867 -1.803 1.00 76.19 246 ASN A O 1
ATOM 1860 N N . ASN A 1 247 ? -5.873 13.293 -0.197 1.00 72.12 247 ASN A N 1
ATOM 1861 C CA . ASN A 1 247 ? -7.019 13.100 -1.093 1.00 72.12 247 ASN A CA 1
ATOM 1862 C C . ASN A 1 247 ? -7.912 14.352 -1.228 1.00 72.12 247 ASN A C 1
ATOM 1864 O O . ASN A 1 247 ? -8.762 14.435 -2.114 1.00 72.12 247 ASN A O 1
ATOM 1868 N N . SER A 1 248 ? -7.759 15.354 -0.359 1.00 70.06 248 SER A N 1
ATOM 1869 C CA . SER A 1 248 ? -8.515 16.596 -0.498 1.00 70.06 248 SER A CA 1
ATOM 1870 C C . SER A 1 248 ? -7.985 17.374 -1.706 1.00 70.06 248 SER A C 1
ATOM 1872 O O . SER A 1 248 ? -6.788 17.662 -1.757 1.00 70.06 248 SER A O 1
ATOM 1874 N N . PRO A 1 249 ? -8.837 17.792 -2.664 1.00 51.81 249 PRO A N 1
ATOM 1875 C CA . PRO A 1 249 ? -8.403 18.708 -3.708 1.00 51.81 249 PRO A CA 1
ATOM 1876 C C . PRO A 1 249 ? -7.868 19.969 -3.026 1.00 51.81 249 PRO A C 1
ATOM 1878 O O . PRO A 1 249 ? -8.573 20.576 -2.213 1.00 51.81 249 PRO A O 1
ATOM 1881 N N . ALA A 1 250 ? -6.604 20.300 -3.303 1.00 50.41 250 ALA A N 1
ATOM 1882 C CA . ALA A 1 250 ? -5.929 21.469 -2.758 1.00 50.41 250 ALA A CA 1
ATOM 1883 C C . ALA A 1 250 ? -6.847 22.694 -2.884 1.00 50.41 250 ALA A C 1
ATOM 1885 O O . ALA A 1 250 ? -7.332 23.002 -3.976 1.00 50.41 250 ALA A O 1
ATOM 1886 N N . ARG A 1 251 ? -7.132 23.334 -1.751 1.00 40.75 251 ARG A N 1
ATOM 1887 C CA . ARG A 1 251 ? -7.912 24.567 -1.683 1.00 40.75 251 ARG A CA 1
ATOM 1888 C C . ARG A 1 251 ? -6.981 25.765 -1.671 1.00 40.75 251 ARG A C 1
ATOM 1890 O O . ARG A 1 251 ? -5.943 25.674 -0.980 1.00 40.75 251 ARG A O 1
#

Radius of gyration: 25.77 Å; chains: 1; bounding box: 62×59×60 Å

Organism: NCBI:txid667725

InterPro domains:
  IPR001807 Chloride channel [PR00762] (48-68)
  IPR001807 Chloride channel [PR00762] (81-97)
  IPR014743 Chloride channel, core [SSF81340] (23-107)
  IPR028086 Folliculin-interacting protein, C-terminal domain [PF14638] (104-244)
  IPR050970 Voltage-gated chloride channel [PTHR45720] (10-107)

Sequence (251 aa):
MGDFMYQGDLWQLADTAWGETQGMVYKRLFGFLVLHWLVTPICITLPAPTGVYLPLLGMGAAIGRLFGELIHTKFPSIHRGGYAVVGAAAMGGGGTRTISSAMVLCEDSVIEEPVSHAVGVIADSKSYEVTVLSTRPDLDVDPHLLSDVEVASHIDTTTAKPSALITFMLQAVTDMWNLGLPSETCLWHLEDHLQNVYFKSKVLAEVMADLKAQGQPITKASLATAIGVDATDIALLLTVMDTYINNSPAR

pLDDT: mean 74.85, std 16.16, range [27.16, 96.25]